Protein AF-A0A7X3MDN6-F1 (afdb_monomer)

Nearest PDB structures (foldseek):
  3cnx-assembly1_B  TM=2.029E-01  e=2.657E+00  Streptomyces avermitilis
  3cnx-assembly2_C-2  TM=2.064E-01  e=2.115E+00  Streptomyces avermitilis
  3dzl-assembly1_B  TM=2.149E-01  e=2.813E+00  Burkholderia lata
  8abv-assembly1_A  TM=2.575E-01  e=7.853E+00  Sphingomonas paucimobilis

Sequence (231 aa):
MKKIKNENGAIMVEASIYMPLVLCTVMALLYLALFNMQEYLLMYEAQRAAAVVSREEAYLGYEKFGMGSDNEIDFSWGEDNIPSSDTVNSYYEAYHSNLRSLYRGIGRLFSDGPRLDYESRFSDGVRESTLIVLGNISNPQIQVDRGFLGTDVEVTITHSLPVPGVLKYLGYHQGMTLRVAAYNYSVNPSEFVRSVDLAADFVSYIMKKFGLADNYDKFWEKTNKVLDLIL

Mean predicted aligned error: 14.08 Å

Secondary structure (DSSP, 8-state):
-------HHHHHHHHHHHHHHHHHHHHHHHHHHHHHHHHHHHHHHHHHHHHHHHHHHHSTTTTTTTTTSSS-SS---TTT-PPPHHHHHHHHHHHSS-HHHHSHHHHHHT-------HHHHHHHHHHHT-S--SSEEPPPEEEEEE-SS-EEEEEEEEEEEPPPHHHHHTT--SPEEEEEEEEEEE--HHHHHHHHHHHHHHHHHHHHHTT-HHHHHHHHHHHHHHHHHH-

Foldseek 3Di:
DDPDPPCVVVVVVVCVVVVVVVVLVVVVVVVVVLVVQLLVLLQVLQQQLQLVVLVPQADPCCVVLVAPLDSDSDGDCDPPNDDDPVSVVVSCVVQVPDPCSVQVLVVLVPDPPDPDPSQVSSQVSNCVSGPPNAWDKDGWDWDWARHSQWIKIKTKIKTWHQDDPSVVVVVDHDTDIRIHMDIDIHHDPVSNVVSVVVVLVVVCVVCVVVVNNVVSVVVVVVVVVVVVVVD

Organism: NCBI:txid2681861

Radius of gyration: 29.93 Å; Cα contacts (8 Å, |Δi|>4): 235; chains: 1; bounding box: 97×39×83 Å

Structure (mmCIF, N/CA/C/O backbone):
data_AF-A0A7X3MDN6-F1
#
_entry.id   AF-A0A7X3MDN6-F1
#
loop_
_atom_site.group_PDB
_atom_site.id
_atom_site.type_symbol
_atom_site.label_atom_id
_atom_site.label_alt_id
_atom_site.label_comp_id
_atom_site.label_asym_id
_atom_site.label_entity_id
_atom_site.label_seq_id
_atom_site.pdbx_PDB_ins_code
_atom_site.Cartn_x
_atom_site.Cartn_y
_atom_site.Cartn_z
_atom_site.occupancy
_atom_site.B_iso_or_equiv
_atom_site.auth_seq_id
_atom_site.auth_comp_id
_atom_site.auth_asym_id
_atom_site.auth_atom_id
_atom_site.pdbx_PDB_model_num
ATOM 1 N N . MET A 1 1 ? -67.942 5.543 39.618 1.00 42.41 1 MET A N 1
ATOM 2 C CA . MET A 1 1 ? -66.541 5.911 39.303 1.00 42.41 1 MET A CA 1
ATOM 3 C C . MET A 1 1 ? -65.793 4.648 38.894 1.00 42.41 1 MET A C 1
ATOM 5 O O . MET A 1 1 ? -65.704 3.732 39.704 1.00 42.41 1 MET A O 1
ATOM 9 N N . LYS A 1 2 ? -65.344 4.536 37.634 1.00 45.91 2 LYS A N 1
ATOM 10 C CA . LYS A 1 2 ? -64.529 3.396 37.174 1.00 45.91 2 LYS A CA 1
ATOM 11 C C . LYS A 1 2 ? -63.185 3.439 37.909 1.00 45.91 2 LYS A C 1
ATOM 13 O O . LYS A 1 2 ? -62.498 4.453 37.836 1.00 45.91 2 LYS A O 1
ATOM 18 N N . LYS A 1 3 ? -62.828 2.368 38.626 1.00 54.56 3 LYS A N 1
ATOM 19 C CA . LYS A 1 3 ? -61.493 2.210 39.220 1.00 54.56 3 LYS A CA 1
ATOM 20 C C . LYS A 1 3 ? -60.472 2.175 38.079 1.00 54.56 3 LYS A C 1
ATOM 22 O O . LYS A 1 3 ? -60.477 1.231 37.293 1.00 54.56 3 LYS A O 1
ATOM 27 N N . ILE A 1 4 ? -59.651 3.216 37.973 1.00 61.56 4 ILE A N 1
ATOM 28 C CA . ILE A 1 4 ? -58.489 3.248 37.081 1.00 61.56 4 ILE A CA 1
ATOM 29 C C . ILE A 1 4 ? -57.550 2.148 37.584 1.00 61.56 4 ILE A C 1
ATOM 31 O O . ILE A 1 4 ? -57.152 2.163 38.751 1.00 61.56 4 ILE A O 1
ATOM 35 N N . LYS A 1 5 ? -57.297 1.129 36.756 1.00 61.75 5 LYS A N 1
ATOM 36 C CA . LYS A 1 5 ? -56.359 0.055 37.099 1.00 61.75 5 LYS A CA 1
ATOM 37 C C . LYS A 1 5 ? -54.981 0.683 37.306 1.00 61.75 5 LYS A C 1
ATOM 39 O O . LYS A 1 5 ? -54.538 1.488 36.496 1.00 61.75 5 LYS A O 1
ATOM 44 N N . ASN A 1 6 ? -54.348 0.357 38.426 1.00 59.28 6 ASN A N 1
ATOM 45 C CA . ASN A 1 6 ? -53.053 0.906 38.798 1.00 59.28 6 ASN A CA 1
ATOM 46 C C . ASN A 1 6 ? -51.959 0.114 38.061 1.00 59.28 6 ASN A C 1
ATOM 48 O O . ASN A 1 6 ? -51.537 -0.938 38.533 1.00 59.28 6 ASN A O 1
ATOM 52 N N . GLU A 1 7 ? -51.567 0.576 36.871 1.00 63.00 7 GLU A N 1
ATOM 53 C CA . GLU A 1 7 ? -50.613 -0.111 35.978 1.00 63.00 7 GLU A CA 1
ATOM 54 C C . GLU A 1 7 ? -49.149 0.310 36.199 1.00 63.00 7 GLU A C 1
ATOM 56 O O . GLU A 1 7 ? -48.257 -0.123 35.475 1.00 63.00 7 GLU A O 1
ATOM 61 N N . ASN A 1 8 ? -48.867 1.089 37.250 1.00 60.97 8 ASN A N 1
ATOM 62 C CA . ASN A 1 8 ? -47.522 1.589 37.567 1.00 60.97 8 ASN A CA 1
ATOM 63 C C . ASN A 1 8 ? -46.455 0.477 37.665 1.00 60.97 8 ASN A C 1
ATOM 65 O O . ASN A 1 8 ? -45.296 0.707 37.332 1.00 60.97 8 ASN A O 1
ATOM 69 N N . GLY A 1 9 ? -46.837 -0.734 38.090 1.00 62.62 9 GLY A N 1
ATOM 70 C CA . GLY A 1 9 ? -45.937 -1.893 38.122 1.00 62.62 9 GLY A CA 1
ATOM 71 C C . GLY A 1 9 ? -45.624 -2.473 36.738 1.00 62.62 9 GLY A C 1
ATOM 72 O O . GLY A 1 9 ? -44.490 -2.870 36.497 1.00 62.62 9 GLY A O 1
ATOM 73 N N . ALA A 1 10 ? -46.593 -2.475 35.817 1.00 69.69 10 ALA A N 1
ATOM 74 C CA . ALA A 1 10 ? -46.396 -2.944 34.444 1.00 69.69 10 ALA A CA 1
ATOM 75 C C . ALA A 1 10 ? -45.500 -1.978 33.656 1.00 69.69 10 ALA A C 1
ATOM 77 O O . ALA A 1 10 ? -44.564 -2.413 32.996 1.00 69.69 10 ALA A O 1
ATOM 78 N N . ILE A 1 11 ? -45.702 -0.670 33.838 1.00 73.25 11 ILE A N 1
ATOM 79 C CA . ILE A 1 11 ? -44.878 0.383 33.224 1.00 73.25 11 ILE A CA 1
ATOM 80 C C . ILE A 1 11 ? -43.411 0.274 33.675 1.00 73.25 11 ILE A C 1
ATOM 82 O O . ILE A 1 11 ? -42.495 0.448 32.876 1.00 73.25 11 ILE A O 1
ATOM 86 N N . MET A 1 12 ? -43.163 -0.056 34.945 1.00 75.69 12 MET A N 1
ATOM 87 C CA . MET A 1 12 ? -41.806 -0.239 35.476 1.00 75.69 12 MET A CA 1
ATOM 88 C C . MET A 1 12 ? -41.125 -1.513 34.938 1.00 75.69 12 MET A C 1
ATOM 90 O O . MET A 1 12 ? -39.920 -1.508 34.679 1.00 75.69 12 MET A O 1
ATOM 94 N N . VAL A 1 13 ? -41.883 -2.596 34.731 1.00 76.00 13 VAL A N 1
ATOM 95 C CA . VAL A 1 13 ? -41.380 -3.840 34.115 1.00 76.00 13 VAL A CA 1
ATOM 96 C C . VAL A 1 13 ? -41.089 -3.635 32.625 1.00 76.00 13 VAL A C 1
ATOM 98 O O . VAL A 1 13 ? -40.045 -4.047 32.134 1.00 76.00 13 VAL A O 1
ATOM 101 N N . GLU A 1 14 ? -41.954 -2.926 31.908 1.00 75.69 14 GLU A N 1
ATOM 102 C CA . GLU A 1 14 ? -41.715 -2.572 30.509 1.00 75.69 14 GLU A CA 1
ATOM 103 C C . GLU A 1 14 ? -40.501 -1.648 30.353 1.00 75.69 14 GLU A C 1
ATOM 105 O O . GLU A 1 14 ? -39.622 -1.913 29.534 1.00 75.69 14 GLU A O 1
ATOM 110 N N . ALA A 1 15 ? -40.377 -0.611 31.186 1.00 79.44 15 ALA A N 1
ATOM 111 C CA . ALA A 1 15 ? -39.233 0.301 31.154 1.00 79.44 15 ALA A CA 1
ATOM 112 C C . ALA A 1 15 ? -37.901 -0.402 31.470 1.00 79.44 15 ALA A C 1
ATOM 114 O O . ALA A 1 15 ? -36.874 -0.069 30.875 1.00 79.44 15 ALA A O 1
ATOM 115 N N . SER A 1 16 ? -37.909 -1.398 32.362 1.00 81.44 16 SER A N 1
ATOM 116 C CA . SER A 1 16 ? -36.716 -2.193 32.687 1.00 81.44 16 SER A CA 1
ATOM 117 C C . SER A 1 16 ? -36.307 -3.172 31.582 1.00 81.44 16 SER A C 1
ATOM 119 O O . SER A 1 16 ? -35.160 -3.607 31.576 1.00 81.44 16 SER A O 1
ATOM 121 N N . ILE A 1 17 ? -37.182 -3.452 30.610 1.00 82.38 17 ILE A N 1
ATOM 122 C CA . ILE A 1 17 ? -36.857 -4.223 29.399 1.00 82.38 17 ILE A CA 1
ATOM 123 C C . ILE A 1 17 ? -36.469 -3.290 28.243 1.00 82.38 17 ILE A C 1
ATOM 125 O O . ILE A 1 17 ? -35.475 -3.537 27.556 1.00 82.38 17 ILE A O 1
ATOM 129 N N . TYR A 1 18 ? -37.207 -2.195 28.038 1.00 85.50 18 TYR A N 1
ATOM 130 C CA . TYR A 1 18 ? -36.951 -1.258 26.943 1.00 85.50 18 TYR A CA 1
ATOM 131 C C . TYR A 1 18 ? -35.634 -0.494 27.112 1.00 85.50 18 TYR A C 1
ATOM 133 O O . TYR A 1 18 ? -34.902 -0.347 26.137 1.00 85.50 18 TYR A O 1
ATOM 141 N N . MET A 1 19 ? -35.285 -0.045 28.324 1.00 83.75 19 MET A N 1
ATOM 142 C CA . MET A 1 19 ? -34.059 0.737 28.545 1.00 83.75 19 MET A CA 1
ATOM 143 C C . MET A 1 19 ? -32.771 -0.036 28.199 1.00 83.75 19 MET A C 1
ATOM 145 O O . MET A 1 19 ? -31.963 0.499 27.437 1.00 83.75 19 MET A O 1
ATOM 149 N N . PRO A 1 20 ? -32.557 -1.285 28.667 1.00 83.88 20 PRO A N 1
ATOM 150 C CA . PRO A 1 20 ? -31.401 -2.080 28.255 1.00 83.88 20 PRO A CA 1
ATOM 151 C C . PRO A 1 20 ? -31.388 -2.368 26.756 1.00 83.88 20 PRO A C 1
ATOM 153 O O . PRO A 1 20 ? -30.330 -2.304 26.140 1.00 83.88 20 PRO A O 1
ATOM 156 N N . LEU A 1 21 ? -32.552 -2.643 26.158 1.00 83.88 21 LEU A N 1
ATOM 157 C CA . LEU A 1 21 ? -32.653 -2.930 24.729 1.00 83.88 21 LEU A CA 1
ATOM 158 C C . LEU A 1 21 ? -32.236 -1.715 23.895 1.00 83.88 21 LEU A C 1
ATOM 160 O O . LEU A 1 21 ? -31.383 -1.840 23.019 1.00 83.88 21 LEU A O 1
ATOM 164 N N . VAL A 1 22 ? -32.760 -0.528 24.211 1.00 86.38 22 VAL A N 1
ATOM 165 C CA . VAL A 1 22 ? -32.370 0.723 23.547 1.00 86.38 22 VAL A CA 1
ATOM 166 C C . VAL A 1 22 ? -30.875 0.985 23.737 1.00 86.38 22 VAL A C 1
ATOM 168 O O . VAL A 1 22 ? -30.176 1.273 22.766 1.00 86.38 22 VAL A O 1
ATOM 171 N N . LEU A 1 23 ? -30.340 0.797 24.945 1.00 84.88 23 LEU A N 1
ATOM 172 C CA . LEU A 1 23 ? -28.911 0.974 25.213 1.00 84.88 23 LEU A CA 1
ATOM 173 C C . LEU A 1 23 ? -28.050 -0.003 24.392 1.00 84.88 23 LEU A C 1
ATOM 175 O O . LEU A 1 23 ? -27.065 0.416 23.784 1.00 84.88 23 LEU A O 1
ATOM 179 N N . CYS A 1 24 ? -28.449 -1.275 24.287 1.00 82.44 24 CYS A N 1
ATOM 180 C CA . CYS A 1 24 ? -27.793 -2.258 23.424 1.00 82.44 24 CYS A CA 1
ATOM 181 C C . CYS A 1 24 ? -27.819 -1.837 21.950 1.00 82.44 24 CYS A C 1
ATOM 183 O O . CYS A 1 24 ? -26.800 -1.964 21.274 1.00 82.44 24 CYS A O 1
ATOM 185 N N . THR A 1 25 ? -28.939 -1.300 21.453 1.00 83.38 25 THR A N 1
ATOM 186 C CA . THR A 1 25 ? -29.025 -0.826 20.061 1.00 83.38 25 THR A CA 1
ATOM 187 C C . THR A 1 25 ? -28.123 0.378 19.798 1.00 83.38 25 THR A C 1
ATOM 189 O O . THR A 1 25 ? -27.414 0.394 18.795 1.00 83.38 25 THR A O 1
ATOM 192 N N . VAL A 1 26 ? -28.061 1.348 20.718 1.00 87.88 26 VAL A N 1
ATOM 193 C CA . VAL A 1 26 ? -27.167 2.511 20.597 1.00 87.88 26 VAL A CA 1
ATOM 194 C C . VAL A 1 26 ? -25.703 2.071 20.632 1.00 87.88 26 VAL A C 1
ATOM 196 O O . VAL A 1 26 ? -24.913 2.503 19.798 1.00 87.88 26 VAL A O 1
ATOM 199 N N . MET A 1 27 ? -25.341 1.163 21.541 1.00 82.50 27 MET A N 1
ATOM 200 C CA . MET A 1 27 ? -23.987 0.605 21.611 1.00 82.50 27 MET A CA 1
ATOM 201 C C . MET A 1 27 ? -23.608 -0.169 20.344 1.00 82.50 27 MET A C 1
ATOM 203 O O . MET A 1 27 ? -22.479 -0.049 19.873 1.00 82.50 27 MET A O 1
ATOM 207 N N . ALA A 1 28 ? -24.541 -0.927 19.762 1.00 81.38 28 ALA A N 1
ATOM 208 C CA . ALA A 1 28 ? -24.313 -1.620 18.498 1.00 81.38 28 ALA A CA 1
ATOM 209 C C . ALA A 1 28 ? -24.069 -0.633 17.342 1.00 81.38 28 ALA A C 1
ATOM 211 O O . ALA A 1 28 ? -23.141 -0.833 16.560 1.00 81.38 28 ALA A O 1
ATOM 212 N N . LEU A 1 29 ? -24.841 0.458 17.270 1.00 84.81 29 LEU A N 1
ATOM 213 C CA . LEU A 1 29 ? -24.649 1.513 16.269 1.00 84.81 29 LEU A CA 1
ATOM 214 C C . LEU A 1 29 ? -23.304 2.232 16.432 1.00 84.81 29 LEU A C 1
ATOM 216 O O . LEU A 1 29 ? -22.615 2.459 15.441 1.00 84.81 29 LEU A O 1
ATOM 220 N N . LEU A 1 30 ? -22.903 2.547 17.667 1.00 85.25 30 LEU A N 1
ATOM 221 C CA . LEU A 1 30 ? -21.594 3.145 17.947 1.00 85.25 30 LEU A CA 1
ATOM 222 C C . LEU A 1 30 ? -20.448 2.219 17.532 1.00 85.25 30 LEU A C 1
ATOM 224 O O . LEU A 1 30 ? -19.479 2.678 16.931 1.00 85.25 30 LEU A O 1
ATOM 228 N N . TYR A 1 31 ? -20.564 0.918 17.807 1.00 80.50 31 TYR A N 1
ATOM 229 C CA . TYR A 1 31 ? -19.546 -0.052 17.408 1.00 80.50 31 TYR A CA 1
ATOM 230 C C . TYR A 1 31 ? -19.440 -0.182 15.884 1.00 80.50 31 TYR A C 1
ATOM 232 O O . TYR A 1 31 ? -18.337 -0.236 15.347 1.00 80.50 31 TYR A O 1
ATOM 240 N N . LEU A 1 32 ? -20.573 -0.167 15.178 1.00 80.62 32 LEU A N 1
ATOM 241 C CA . LEU A 1 32 ? -20.599 -0.189 13.715 1.00 80.62 32 LEU A CA 1
ATOM 242 C C . LEU A 1 32 ? -19.982 1.086 13.118 1.00 80.62 32 LEU A C 1
ATOM 244 O O . LEU A 1 32 ? -19.209 1.010 12.167 1.00 80.62 32 LEU A O 1
ATOM 248 N N . ALA A 1 33 ? -20.258 2.253 13.707 1.00 84.56 33 ALA A N 1
ATOM 249 C CA . ALA A 1 33 ? -19.643 3.511 13.289 1.00 84.56 33 ALA A CA 1
ATOM 250 C C . ALA A 1 33 ? -18.117 3.511 13.499 1.00 84.56 33 ALA A C 1
ATOM 252 O O . ALA A 1 33 ? -17.374 3.916 12.606 1.00 84.56 33 ALA A O 1
ATOM 253 N N . LEU A 1 34 ? -17.644 3.012 14.647 1.00 83.12 34 LEU A N 1
ATOM 254 C CA . LEU A 1 34 ? -16.214 2.849 14.932 1.00 83.12 34 LEU A CA 1
ATOM 255 C C . LEU A 1 34 ? -15.542 1.876 13.961 1.00 83.12 34 LEU A C 1
ATOM 257 O O . LEU A 1 34 ? -14.430 2.141 13.515 1.00 83.12 34 LEU A O 1
ATOM 261 N N . PHE A 1 35 ? -16.221 0.784 13.605 1.00 81.38 35 PHE A N 1
ATOM 262 C CA . PHE A 1 35 ? -15.721 -0.175 12.624 1.00 81.38 35 PHE A CA 1
ATOM 263 C C . PHE A 1 35 ? -15.520 0.473 11.247 1.00 81.38 35 PHE A C 1
ATOM 265 O O . PHE A 1 35 ? -14.438 0.359 10.677 1.00 81.38 35 PHE A O 1
ATOM 272 N N . ASN A 1 36 ? -16.507 1.233 10.760 1.00 82.81 36 ASN A N 1
ATOM 273 C CA . ASN A 1 36 ? -16.384 1.965 9.494 1.00 82.81 36 ASN A CA 1
ATOM 274 C C . ASN A 1 36 ? -15.250 3.002 9.531 1.00 82.81 36 ASN A C 1
ATOM 276 O O . ASN A 1 36 ? -14.515 3.167 8.560 1.00 82.81 36 ASN A O 1
ATOM 280 N N . MET A 1 37 ? -15.092 3.710 10.653 1.00 84.88 37 MET A N 1
ATOM 281 C CA . MET A 1 37 ? -14.015 4.688 10.809 1.00 84.88 37 MET A CA 1
ATOM 282 C C . MET A 1 37 ? -12.639 4.013 10.802 1.00 84.88 37 MET A C 1
ATOM 284 O O . MET A 1 37 ? -11.699 4.519 10.194 1.00 84.88 37 MET A O 1
ATOM 288 N N . GLN A 1 38 ? -12.532 2.847 11.436 1.00 83.38 38 GLN A N 1
ATOM 289 C CA . GLN A 1 38 ? -11.315 2.051 11.436 1.00 83.38 38 GLN A CA 1
ATOM 290 C C . GLN A 1 38 ? -10.966 1.500 10.047 1.00 83.38 38 GLN A C 1
ATOM 292 O O . GLN A 1 38 ? -9.797 1.514 9.674 1.00 83.38 38 GLN A O 1
ATOM 297 N N . GLU A 1 39 ? -11.953 1.050 9.273 1.00 82.31 39 GLU A N 1
ATOM 298 C CA . GLU A 1 39 ? -11.759 0.648 7.875 1.00 82.31 39 GLU A CA 1
ATOM 299 C C . GLU A 1 39 ? -11.168 1.776 7.033 1.00 82.31 39 GLU A C 1
ATOM 301 O O . GLU A 1 39 ? -10.170 1.566 6.343 1.00 82.31 39 GLU A O 1
ATOM 306 N N . TYR A 1 40 ? -11.709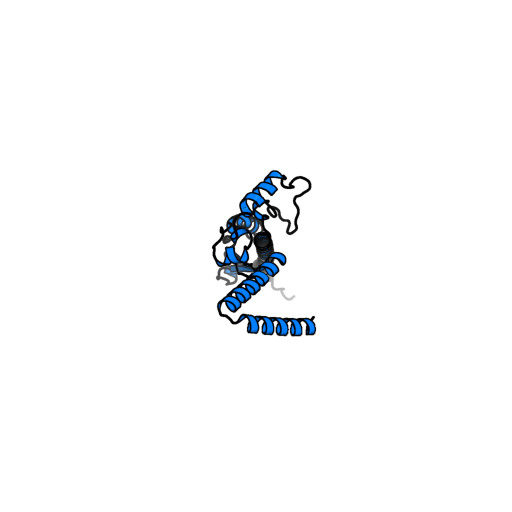 2.988 7.161 1.00 83.62 40 TYR A N 1
ATOM 307 C CA . TYR A 1 40 ? -11.197 4.146 6.437 1.00 83.62 40 TYR A CA 1
ATOM 308 C C . TYR A 1 40 ? -9.750 4.496 6.819 1.00 83.62 40 TYR A C 1
ATOM 310 O O . TYR A 1 40 ? -8.927 4.762 5.945 1.00 83.62 40 TYR A O 1
ATOM 318 N N . LEU A 1 41 ? -9.413 4.463 8.112 1.00 83.75 41 LEU A N 1
ATOM 319 C CA . LEU A 1 41 ? -8.056 4.765 8.586 1.00 83.75 41 LEU A CA 1
ATOM 320 C C . LEU A 1 41 ? -7.031 3.718 8.136 1.00 83.75 41 LEU A C 1
ATOM 322 O O . LEU A 1 41 ? -5.952 4.077 7.670 1.00 83.75 41 LEU A O 1
ATOM 326 N N . LEU A 1 42 ? -7.379 2.430 8.203 1.00 83.44 42 LEU A N 1
ATOM 327 C CA . LEU A 1 42 ? -6.505 1.363 7.711 1.00 83.44 42 LEU A CA 1
ATOM 328 C C . LEU A 1 42 ? -6.333 1.428 6.188 1.00 83.44 42 LEU A C 1
ATOM 330 O O . LEU A 1 42 ? -5.245 1.158 5.684 1.00 83.44 42 LEU A O 1
ATOM 334 N N . MET A 1 43 ? -7.374 1.825 5.450 1.00 83.81 43 MET A N 1
ATOM 335 C CA . MET A 1 43 ? -7.283 2.066 4.008 1.00 83.81 43 MET A CA 1
ATOM 336 C C . MET A 1 43 ? -6.369 3.237 3.672 1.00 83.81 43 MET A C 1
ATOM 338 O O . MET A 1 43 ? -5.565 3.124 2.748 1.00 83.81 43 MET A O 1
ATOM 342 N N . TYR A 1 44 ? -6.446 4.324 4.437 1.00 83.62 44 TYR A N 1
ATOM 343 C CA . TYR A 1 44 ? -5.548 5.460 4.282 1.00 83.62 44 TYR A CA 1
ATOM 344 C C . TYR A 1 44 ? -4.081 5.056 4.487 1.00 83.62 44 TYR A C 1
ATOM 346 O O . TYR A 1 44 ? -3.249 5.343 3.627 1.00 83.62 44 TYR A O 1
ATOM 354 N N . GLU A 1 45 ? -3.761 4.322 5.559 1.00 81.25 45 GLU A N 1
ATOM 355 C CA . GLU A 1 45 ? -2.389 3.847 5.786 1.00 81.25 45 GLU A CA 1
ATOM 356 C C . GLU A 1 45 ? -1.932 2.843 4.720 1.00 81.25 45 GLU A C 1
ATOM 358 O O . GLU A 1 45 ? -0.798 2.928 4.252 1.00 81.25 45 GLU A O 1
ATOM 363 N N . ALA A 1 46 ? -2.805 1.933 4.268 1.00 82.00 46 ALA A N 1
ATOM 364 C CA . ALA A 1 46 ? -2.476 1.009 3.181 1.00 82.00 46 ALA A CA 1
ATOM 365 C C . ALA A 1 46 ? -2.129 1.762 1.886 1.00 82.00 46 ALA A C 1
ATOM 367 O O . ALA A 1 46 ? -1.131 1.455 1.234 1.00 82.00 46 ALA A O 1
ATOM 368 N N . GLN A 1 47 ? -2.925 2.773 1.524 1.00 82.69 47 GLN A N 1
ATOM 369 C CA . GLN A 1 47 ? -2.685 3.607 0.345 1.00 82.69 47 GLN A CA 1
ATOM 370 C C . GLN A 1 47 ? -1.414 4.445 0.483 1.00 82.69 47 GLN A C 1
ATOM 372 O O . GLN A 1 47 ? -0.633 4.532 -0.465 1.00 82.69 47 GLN A O 1
ATOM 377 N N . ARG A 1 48 ? -1.179 5.027 1.663 1.00 81.38 48 ARG A N 1
ATOM 378 C CA . ARG A 1 48 ? 0.032 5.792 1.963 1.00 81.38 48 ARG A CA 1
ATOM 379 C C . ARG A 1 48 ? 1.276 4.916 1.846 1.00 81.38 48 ARG A C 1
ATOM 381 O O . ARG A 1 48 ? 2.203 5.283 1.125 1.00 81.38 48 ARG A O 1
ATOM 388 N N . ALA A 1 49 ? 1.283 3.752 2.492 1.00 79.25 49 ALA A N 1
ATOM 389 C CA . ALA A 1 49 ? 2.381 2.796 2.403 1.00 79.25 49 ALA A CA 1
ATOM 390 C C . ALA A 1 49 ? 2.618 2.365 0.948 1.00 79.25 49 ALA A C 1
ATOM 392 O O . ALA A 1 49 ? 3.747 2.435 0.466 1.00 79.25 49 ALA A O 1
ATOM 393 N N . ALA A 1 50 ? 1.557 2.021 0.209 1.00 79.94 50 ALA A N 1
ATOM 394 C CA . ALA A 1 50 ? 1.666 1.646 -1.200 1.00 79.94 50 ALA A CA 1
ATOM 395 C C . ALA A 1 50 ? 2.262 2.774 -2.059 1.00 79.94 50 ALA A C 1
ATOM 397 O O . ALA A 1 50 ? 3.096 2.507 -2.922 1.00 79.94 50 ALA A O 1
ATOM 398 N N . ALA A 1 51 ? 1.880 4.033 -1.822 1.00 79.38 51 ALA A N 1
ATOM 399 C CA . ALA A 1 51 ? 2.412 5.191 -2.539 1.00 79.38 51 ALA A CA 1
ATOM 400 C C . ALA A 1 51 ? 3.896 5.452 -2.233 1.00 79.38 51 ALA A C 1
ATOM 402 O O . ALA A 1 51 ? 4.682 5.657 -3.160 1.00 79.38 51 ALA A O 1
ATOM 403 N N . VAL A 1 52 ?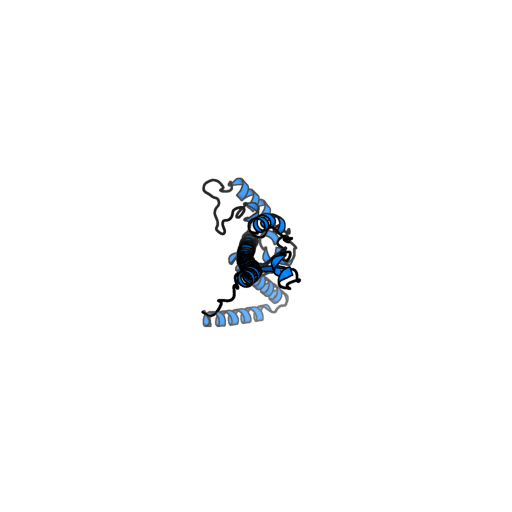 4.298 5.400 -0.960 1.00 76.50 52 VAL A N 1
ATOM 404 C CA . VAL A 1 52 ? 5.696 5.616 -0.553 1.00 76.50 52 VAL A CA 1
ATOM 405 C C . VAL A 1 52 ? 6.596 4.502 -1.086 1.00 76.50 52 VAL A C 1
ATOM 407 O O . VAL A 1 52 ? 7.611 4.798 -1.716 1.00 76.50 52 VAL A O 1
ATOM 410 N N . VAL A 1 53 ? 6.193 3.236 -0.921 1.00 77.00 53 VAL A N 1
ATOM 411 C CA . VAL A 1 53 ? 6.932 2.076 -1.447 1.00 77.00 53 VAL A CA 1
ATOM 412 C C . VAL A 1 53 ? 7.039 2.157 -2.966 1.00 77.00 53 VAL A C 1
ATOM 414 O O . VAL A 1 53 ? 8.129 2.015 -3.510 1.00 77.00 53 VAL A O 1
ATOM 417 N N . SER A 1 54 ? 5.942 2.474 -3.661 1.00 76.56 54 SER A N 1
ATOM 418 C CA . SER A 1 54 ? 5.957 2.667 -5.116 1.00 76.56 54 SER A CA 1
ATOM 419 C C . SER A 1 54 ? 6.964 3.733 -5.529 1.00 76.56 54 SER A C 1
ATOM 421 O O . SER A 1 54 ? 7.735 3.517 -6.461 1.00 76.56 54 SER A O 1
ATOM 423 N N . ARG A 1 55 ? 7.014 4.869 -4.832 1.00 74.50 55 ARG A N 1
ATOM 424 C CA . ARG A 1 55 ? 7.941 5.961 -5.144 1.00 74.50 55 ARG A CA 1
ATOM 425 C C . ARG A 1 55 ? 9.400 5.574 -4.905 1.00 74.50 55 ARG A C 1
ATOM 427 O O . ARG A 1 55 ? 10.224 5.819 -5.784 1.00 74.50 55 ARG A O 1
ATOM 434 N N . GLU A 1 56 ? 9.717 4.968 -3.761 1.00 73.19 56 GLU A N 1
ATOM 435 C CA . GLU A 1 56 ? 11.070 4.468 -3.467 1.00 73.19 56 GLU A CA 1
ATOM 436 C C . GLU A 1 56 ? 11.503 3.402 -4.486 1.00 73.19 56 GLU A C 1
ATOM 438 O O . GLU A 1 56 ? 12.647 3.377 -4.944 1.00 73.19 56 GLU A O 1
ATOM 443 N N . GLU A 1 57 ? 10.563 2.565 -4.925 1.00 72.75 57 GLU A N 1
ATOM 444 C CA . GLU A 1 57 ? 10.802 1.596 -5.983 1.00 72.75 57 GLU A CA 1
ATOM 445 C C . GLU A 1 57 ? 10.928 2.259 -7.369 1.00 72.75 57 GLU A C 1
ATOM 447 O O . GLU A 1 57 ? 11.691 1.756 -8.189 1.00 72.75 57 GLU A O 1
ATOM 452 N N . ALA A 1 58 ? 10.298 3.406 -7.653 1.00 70.19 58 ALA A N 1
ATOM 453 C CA . ALA A 1 58 ? 10.446 4.139 -8.923 1.00 70.19 58 ALA A CA 1
ATOM 454 C C . ALA A 1 58 ? 11.742 4.959 -9.017 1.00 70.19 58 ALA A C 1
ATOM 456 O O . ALA A 1 58 ? 12.377 4.957 -10.075 1.00 70.19 58 ALA A O 1
ATOM 457 N N . TYR A 1 59 ? 12.146 5.647 -7.948 1.00 68.38 59 TYR A N 1
ATOM 458 C CA . TYR A 1 59 ? 13.234 6.626 -7.981 1.00 68.38 59 TYR A CA 1
ATOM 459 C C . TYR A 1 59 ? 14.452 6.175 -7.168 1.00 68.38 59 TYR A C 1
ATOM 461 O O . TYR A 1 59 ? 14.391 5.949 -5.963 1.00 68.38 59 TYR A O 1
ATOM 469 N N . LEU A 1 60 ? 15.594 6.080 -7.853 1.00 62.22 60 LEU A N 1
ATOM 470 C CA . LEU A 1 60 ? 16.883 5.717 -7.267 1.00 62.22 60 LEU A CA 1
ATOM 471 C C . LEU A 1 60 ? 17.299 6.707 -6.170 1.00 62.22 60 LEU A C 1
ATOM 473 O O . LEU A 1 60 ? 17.172 7.920 -6.321 1.00 62.22 60 LEU A O 1
ATOM 477 N N . GLY A 1 61 ? 17.819 6.167 -5.071 1.00 58.62 61 GLY A N 1
ATOM 478 C CA . GLY A 1 61 ? 18.412 6.941 -3.985 1.00 58.62 61 GLY A CA 1
ATOM 479 C C . GLY A 1 61 ? 17.424 7.392 -2.916 1.00 58.62 61 GLY A C 1
ATOM 480 O O . GLY A 1 61 ? 17.877 7.644 -1.810 1.00 58.62 61 GLY A O 1
ATOM 481 N N . TYR A 1 62 ? 16.112 7.416 -3.176 1.00 61.34 62 TYR A N 1
ATOM 482 C CA . TYR A 1 62 ? 15.109 7.900 -2.211 1.00 61.34 62 TYR A CA 1
ATOM 483 C C . TYR A 1 62 ? 15.197 7.198 -0.845 1.00 61.34 62 TYR A C 1
ATOM 485 O O . TYR A 1 62 ? 15.176 7.864 0.185 1.00 61.34 62 TYR A O 1
ATOM 493 N N . GLU A 1 63 ? 15.415 5.880 -0.836 1.00 59.72 63 GLU A N 1
ATOM 494 C CA . GLU A 1 63 ? 15.664 5.094 0.383 1.00 59.72 63 GLU A CA 1
ATOM 495 C C . GLU A 1 63 ? 16.948 5.538 1.117 1.00 59.72 63 GLU A C 1
ATOM 497 O O . GLU A 1 63 ? 16.940 5.779 2.322 1.00 59.72 63 GLU A O 1
ATOM 502 N N . LYS A 1 64 ? 18.066 5.686 0.390 1.00 63.41 64 LYS A N 1
ATOM 503 C CA . LYS A 1 64 ? 19.379 6.064 0.955 1.00 63.41 64 LYS A CA 1
ATOM 504 C C . LYS A 1 64 ? 19.434 7.497 1.454 1.00 63.41 64 LYS A C 1
ATOM 506 O O . LYS A 1 64 ? 20.234 7.824 2.323 1.00 63.41 64 LYS A O 1
ATOM 511 N N . PHE A 1 65 ? 18.585 8.322 0.880 1.00 65.94 65 PHE A N 1
ATOM 512 C CA . PHE A 1 65 ? 18.438 9.721 1.180 1.00 65.94 65 PHE A CA 1
ATOM 513 C C . PHE A 1 65 ? 17.373 9.972 2.258 1.00 65.94 65 PHE A C 1
ATOM 515 O O . PHE A 1 65 ? 17.125 11.117 2.597 1.00 65.94 65 PHE A O 1
ATOM 522 N N . GLY A 1 66 ? 16.765 8.928 2.836 1.00 57.91 66 GLY A N 1
ATOM 523 C CA . GLY A 1 66 ? 15.778 9.087 3.909 1.00 57.91 66 GLY A CA 1
ATOM 524 C C . GLY A 1 66 ? 14.511 9.825 3.465 1.00 57.91 66 GLY A C 1
ATOM 525 O O . GLY A 1 66 ? 13.803 10.397 4.290 1.00 57.91 66 GLY A O 1
ATOM 526 N N . MET A 1 67 ? 14.215 9.834 2.162 1.00 60.03 67 MET A N 1
ATOM 527 C CA . MET A 1 67 ? 13.113 10.612 1.608 1.00 60.03 67 MET A CA 1
ATOM 528 C C . MET A 1 67 ? 11.775 9.888 1.800 1.00 60.03 67 MET A C 1
ATOM 530 O O . MET A 1 67 ? 11.460 8.934 1.085 1.00 60.03 67 MET A O 1
ATOM 534 N N . GLY A 1 68 ? 10.953 10.382 2.729 1.00 52.09 68 GLY A N 1
ATOM 535 C CA . GLY A 1 68 ? 9.671 9.771 3.106 1.00 52.09 68 GLY A CA 1
ATOM 536 C C . GLY A 1 68 ? 9.694 9.046 4.454 1.00 52.09 68 GLY A C 1
ATOM 537 O O . GLY A 1 68 ? 8.911 8.120 4.659 1.00 52.09 68 GLY A O 1
ATOM 538 N N . SER A 1 69 ? 10.601 9.428 5.363 1.00 53.94 69 SER A N 1
ATOM 539 C CA . SER A 1 69 ? 10.514 9.046 6.780 1.00 53.94 69 SER A CA 1
ATOM 540 C C . SER A 1 69 ? 9.335 9.710 7.498 1.00 53.94 69 SER A C 1
ATOM 542 O O . SER A 1 69 ? 8.805 9.130 8.440 1.00 53.94 69 SER A O 1
ATOM 544 N N . ASP A 1 70 ? 8.912 10.887 7.031 1.00 53.06 70 ASP A N 1
ATOM 545 C CA . ASP A 1 70 ? 7.800 11.650 7.600 1.00 53.06 70 ASP A CA 1
ATOM 546 C C . ASP A 1 70 ? 6.470 11.394 6.866 1.00 53.06 70 ASP A C 1
ATOM 548 O O . ASP A 1 70 ? 6.401 10.719 5.837 1.00 53.06 70 ASP A O 1
ATOM 552 N N . ASN A 1 71 ? 5.369 11.921 7.410 1.00 54.22 71 ASN A N 1
ATOM 553 C CA . ASN A 1 71 ? 4.006 11.744 6.882 1.00 54.22 71 ASN A CA 1
ATOM 554 C C . ASN A 1 71 ? 3.756 12.387 5.503 1.00 54.22 71 ASN A C 1
ATOM 556 O O . ASN A 1 71 ? 2.638 12.313 4.990 1.00 54.22 71 ASN A O 1
ATOM 560 N N . GLU A 1 72 ? 4.765 13.001 4.890 1.00 57.34 72 GLU A N 1
ATOM 561 C CA . GLU A 1 72 ? 4.633 13.709 3.623 1.00 57.34 72 GLU A CA 1
ATOM 562 C C . GLU A 1 72 ? 4.756 12.770 2.415 1.00 57.34 72 GLU A C 1
ATOM 564 O O . GLU A 1 72 ? 5.699 11.990 2.260 1.00 57.34 72 GLU A O 1
ATOM 569 N N . ILE A 1 73 ? 3.765 12.872 1.528 1.00 54.25 73 ILE A N 1
ATOM 570 C CA . ILE A 1 73 ? 3.707 12.146 0.251 1.00 54.25 73 ILE A CA 1
ATOM 571 C C . ILE A 1 73 ? 4.546 12.868 -0.823 1.00 54.25 73 ILE A C 1
ATOM 573 O O . ILE A 1 73 ? 4.924 12.255 -1.822 1.00 54.25 73 ILE A O 1
ATOM 577 N N . ASP A 1 74 ? 4.880 14.146 -0.614 1.00 55.38 74 ASP A N 1
ATOM 578 C CA . ASP A 1 74 ? 5.644 14.976 -1.555 1.00 55.38 74 ASP A CA 1
ATOM 579 C C . ASP A 1 74 ? 7.155 14.995 -1.239 1.00 55.38 74 ASP A C 1
ATOM 581 O O . ASP A 1 74 ? 7.601 14.505 -0.199 1.00 55.38 74 ASP A O 1
ATOM 585 N N . PHE A 1 75 ? 7.961 15.486 -2.179 1.00 59.03 75 PHE A N 1
ATOM 586 C CA . PHE A 1 75 ? 9.404 15.667 -2.036 1.00 59.03 75 PHE A CA 1
ATOM 587 C C . PHE A 1 75 ? 9.690 16.882 -1.148 1.00 59.03 75 PHE A C 1
ATOM 589 O O . PHE A 1 75 ? 9.608 18.025 -1.595 1.00 59.03 75 PHE A O 1
ATOM 596 N N . SER A 1 76 ? 10.065 16.631 0.102 1.00 57.94 76 SER A N 1
ATOM 597 C CA . SER A 1 76 ? 10.535 17.672 1.009 1.00 57.94 76 SER A CA 1
ATOM 598 C C . SER A 1 76 ? 11.726 17.167 1.800 1.00 57.94 76 SER A C 1
ATOM 600 O O . SER A 1 76 ? 11.647 16.197 2.550 1.00 57.94 76 SER A O 1
ATOM 602 N N . TRP A 1 77 ? 12.847 17.849 1.614 1.00 57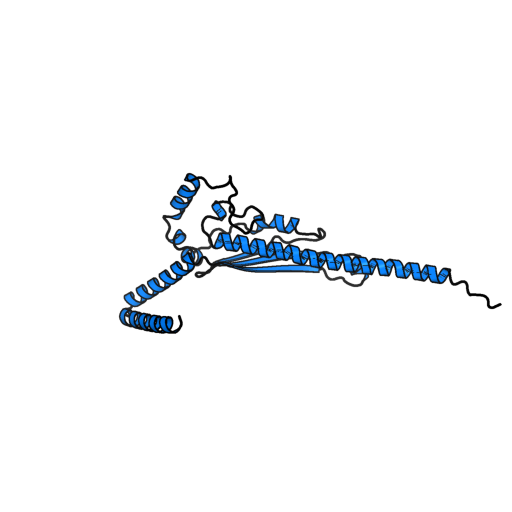.91 77 TRP A N 1
ATOM 603 C CA . TRP A 1 77 ? 14.030 17.703 2.449 1.00 57.91 77 TRP A CA 1
ATOM 604 C C . TRP A 1 77 ? 14.001 18.659 3.639 1.00 57.91 77 TRP A C 1
ATOM 606 O O . TRP A 1 77 ? 15.006 18.779 4.318 1.00 57.91 77 TRP A O 1
ATOM 616 N N . GLY A 1 78 ? 12.911 19.400 3.869 1.00 62.25 78 GLY A N 1
ATOM 617 C CA . GLY A 1 78 ? 12.933 20.560 4.763 1.00 62.25 78 GLY A CA 1
ATOM 618 C C . GLY A 1 78 ? 13.978 21.613 4.354 1.00 62.25 78 GLY A C 1
ATOM 619 O O . GLY A 1 78 ? 14.724 21.448 3.390 1.00 62.25 78 GLY A O 1
ATOM 620 N N . GLU A 1 79 ? 14.040 22.726 5.084 1.00 59.56 79 GLU A N 1
ATOM 621 C CA . GLU A 1 79 ? 15.045 23.772 4.821 1.00 59.56 79 GLU A CA 1
ATOM 622 C C . GLU A 1 79 ? 16.468 23.347 5.250 1.00 59.56 79 GLU A C 1
ATOM 624 O O . GLU A 1 79 ? 17.439 23.837 4.676 1.00 59.56 79 GLU A O 1
ATOM 629 N N . ASP A 1 80 ? 16.598 22.372 6.164 1.00 60.78 80 ASP A N 1
ATOM 630 C CA . ASP A 1 80 ? 17.873 22.003 6.809 1.00 60.78 80 ASP A CA 1
ATOM 631 C C . ASP A 1 80 ? 18.348 20.550 6.576 1.00 60.78 80 ASP A C 1
ATOM 633 O O . ASP A 1 80 ? 19.457 20.200 6.977 1.00 60.78 80 ASP A O 1
ATOM 637 N N . ASN A 1 81 ? 17.556 19.686 5.927 1.00 65.12 81 ASN A N 1
ATOM 638 C CA . ASN A 1 81 ? 17.863 18.251 5.769 1.00 65.12 81 ASN A CA 1
ATOM 639 C C . ASN A 1 81 ? 18.346 17.890 4.345 1.00 65.12 81 ASN A C 1
ATOM 641 O O . ASN A 1 81 ? 18.288 16.734 3.927 1.00 65.12 81 ASN A O 1
ATOM 645 N N . ILE A 1 82 ? 18.866 18.865 3.592 1.00 70.75 82 ILE A N 1
ATOM 646 C CA . ILE A 1 82 ? 19.436 18.648 2.253 1.00 70.75 82 ILE A CA 1
ATOM 647 C C . ILE A 1 82 ? 20.709 17.784 2.370 1.00 70.75 82 ILE A C 1
ATOM 649 O O . ILE A 1 82 ? 21.611 18.121 3.144 1.00 70.75 82 ILE A O 1
ATOM 653 N N . PRO A 1 83 ? 20.844 16.690 1.595 1.00 70.25 83 PRO A N 1
ATOM 654 C CA . PRO A 1 83 ? 22.006 15.815 1.679 1.00 70.25 83 PRO A CA 1
ATOM 655 C C . PRO A 1 83 ? 23.274 16.551 1.234 1.00 70.25 83 PRO A C 1
ATOM 657 O O . PRO A 1 83 ? 23.286 17.270 0.233 1.00 70.25 83 PRO A O 1
ATOM 660 N N . SER A 1 84 ? 24.370 16.343 1.967 1.00 76.56 84 SER A N 1
ATOM 661 C CA . SER A 1 84 ? 25.664 16.944 1.636 1.00 76.56 84 SER A CA 1
ATOM 662 C C . SER A 1 84 ? 26.196 16.436 0.290 1.00 76.56 84 SER A C 1
ATOM 664 O O . SER A 1 84 ? 25.952 15.291 -0.103 1.00 76.56 84 SER A O 1
ATOM 666 N N . SER A 1 85 ? 26.989 17.266 -0.399 1.00 74.88 85 SER A N 1
ATOM 667 C CA . SER A 1 85 ? 27.594 16.906 -1.692 1.00 74.88 85 SER A CA 1
ATOM 668 C C . SER A 1 85 ? 28.400 15.602 -1.631 1.00 74.88 85 SER A C 1
ATOM 670 O O . SER A 1 85 ? 28.403 14.847 -2.599 1.00 74.88 85 SER A O 1
ATOM 672 N N . ASP A 1 86 ? 29.047 15.303 -0.503 1.00 77.69 86 ASP A N 1
ATOM 673 C CA . ASP A 1 86 ? 29.839 14.080 -0.325 1.00 77.69 86 ASP A CA 1
ATOM 674 C C . ASP A 1 86 ? 28.959 12.820 -0.267 1.00 77.69 86 ASP A C 1
ATOM 676 O O . ASP A 1 86 ? 29.306 11.770 -0.814 1.00 77.69 86 ASP A O 1
ATOM 680 N N . THR A 1 87 ? 27.772 12.928 0.337 1.00 74.56 87 THR A N 1
ATOM 681 C CA . THR A 1 87 ? 26.786 11.836 0.394 1.00 74.56 87 THR A CA 1
ATOM 682 C C . THR A 1 87 ? 26.223 11.542 -0.997 1.00 74.56 87 THR A C 1
ATOM 684 O O . THR A 1 87 ? 26.049 10.388 -1.384 1.00 74.56 87 THR A O 1
ATOM 687 N N . VAL A 1 88 ? 25.987 12.591 -1.787 1.00 76.06 88 VAL A N 1
ATOM 688 C CA . VAL A 1 88 ? 25.511 12.461 -3.168 1.00 76.06 88 VAL A CA 1
ATOM 689 C C . VAL A 1 88 ? 26.590 11.845 -4.062 1.00 76.06 88 VAL A C 1
ATOM 691 O O . VAL A 1 88 ? 26.311 10.895 -4.794 1.00 76.06 88 VAL A O 1
ATOM 694 N N . ASN A 1 89 ? 27.829 12.328 -3.969 1.00 77.69 89 ASN A N 1
ATOM 695 C CA . ASN A 1 89 ? 28.941 11.824 -4.776 1.00 77.69 89 ASN A CA 1
ATOM 696 C C . ASN A 1 89 ? 29.256 10.356 -4.466 1.00 77.69 89 ASN A C 1
ATOM 698 O O . ASN A 1 89 ? 29.361 9.551 -5.388 1.00 77.69 89 ASN A O 1
ATOM 702 N N . SER A 1 90 ? 29.307 9.980 -3.185 1.00 77.94 90 SER A N 1
ATOM 703 C CA . SER A 1 90 ? 29.530 8.584 -2.783 1.00 77.94 90 SER A CA 1
ATOM 704 C C . SER A 1 90 ? 28.418 7.639 -3.254 1.00 77.94 90 SER A C 1
ATOM 706 O O . SER A 1 90 ? 28.704 6.508 -3.651 1.00 77.94 90 SER A O 1
ATOM 708 N N . TYR A 1 91 ? 27.158 8.095 -3.281 1.00 73.19 91 TYR A N 1
ATOM 709 C CA . TYR A 1 91 ? 26.065 7.336 -3.889 1.00 73.19 91 TYR A CA 1
ATOM 710 C C . TYR A 1 91 ? 26.316 7.120 -5.387 1.00 73.19 91 TYR A C 1
ATOM 712 O O . TYR A 1 91 ? 26.321 5.982 -5.854 1.00 73.19 91 TYR A O 1
ATOM 720 N N . TYR A 1 92 ? 26.589 8.176 -6.155 1.00 72.88 92 TYR A N 1
ATOM 721 C CA . TYR A 1 92 ? 26.835 8.016 -7.590 1.00 72.88 92 TYR A CA 1
ATOM 722 C C . TYR A 1 92 ? 28.054 7.132 -7.882 1.00 72.88 92 TYR A C 1
ATOM 724 O O . TYR A 1 92 ? 27.954 6.243 -8.723 1.00 72.88 92 TYR A O 1
ATOM 732 N N . GLU A 1 93 ? 29.160 7.283 -7.154 1.00 75.31 93 GLU A N 1
ATOM 733 C CA . GLU A 1 93 ? 30.354 6.440 -7.315 1.00 75.31 93 GLU A CA 1
ATOM 734 C C . GLU A 1 93 ? 30.072 4.953 -7.049 1.00 75.31 93 GLU A C 1
ATOM 736 O O . GLU A 1 93 ? 30.532 4.089 -7.800 1.00 75.31 93 GLU A O 1
ATOM 741 N N . ALA A 1 94 ? 29.264 4.638 -6.032 1.00 71.81 94 ALA A N 1
ATOM 742 C CA . ALA A 1 94 ? 28.908 3.261 -5.693 1.00 71.81 94 ALA A CA 1
ATOM 743 C C . ALA A 1 94 ? 28.001 2.589 -6.743 1.00 71.81 94 ALA A C 1
ATOM 745 O O . ALA A 1 94 ? 28.083 1.375 -6.945 1.00 71.81 94 ALA A O 1
ATOM 746 N N . TYR A 1 95 ? 27.137 3.358 -7.416 1.00 67.12 95 TYR A N 1
ATOM 747 C CA . TYR A 1 95 ? 26.136 2.827 -8.351 1.00 67.12 95 TYR A CA 1
ATOM 748 C C . TYR A 1 95 ? 26.493 3.011 -9.838 1.00 67.12 95 TYR A C 1
ATOM 750 O O . TYR A 1 95 ? 25.818 2.431 -10.689 1.00 67.12 95 TYR A O 1
ATOM 758 N N . HIS A 1 96 ? 27.567 3.735 -10.174 1.00 68.12 96 HIS A N 1
ATOM 759 C CA . HIS A 1 96 ? 27.950 4.028 -11.564 1.00 68.12 96 HIS A CA 1
ATOM 760 C C . HIS A 1 96 ? 28.600 2.852 -12.316 1.00 68.12 96 HIS A C 1
ATOM 762 O O . HIS A 1 96 ? 28.514 2.776 -13.538 1.00 68.12 96 HIS A O 1
ATOM 768 N N . SER A 1 97 ? 29.251 1.918 -11.620 1.00 60.75 97 SER A N 1
ATOM 769 C CA . SER A 1 97 ? 30.105 0.900 -12.258 1.00 60.75 97 SER A CA 1
ATOM 770 C C . SER A 1 97 ? 29.373 -0.363 -12.727 1.00 60.75 97 SER A C 1
ATOM 772 O O . SER A 1 97 ? 29.899 -1.117 -13.546 1.00 60.75 97 SER A O 1
ATOM 774 N N . ASN A 1 98 ? 28.153 -0.609 -12.244 1.00 65.62 98 ASN A N 1
ATOM 775 C CA . ASN A 1 98 ? 27.430 -1.850 -12.507 1.00 65.62 98 ASN A CA 1
ATOM 776 C C . ASN A 1 98 ? 26.319 -1.648 -13.543 1.00 65.62 98 ASN A C 1
ATOM 778 O O . ASN A 1 98 ? 25.364 -0.914 -13.306 1.00 65.62 98 ASN A O 1
ATOM 782 N N . LEU A 1 99 ? 26.363 -2.401 -14.650 1.00 62.41 99 LEU A N 1
ATOM 783 C CA . LEU A 1 99 ? 25.297 -2.419 -15.667 1.00 62.41 99 LEU A CA 1
ATOM 784 C C . LEU A 1 99 ? 23.910 -2.719 -15.077 1.00 62.41 99 LEU A C 1
ATOM 786 O O . LEU A 1 99 ? 22.925 -2.155 -15.531 1.00 62.41 99 LEU A O 1
ATOM 790 N N . ARG A 1 100 ? 23.827 -3.560 -14.037 1.00 62.47 100 ARG A N 1
ATOM 791 C CA . ARG A 1 100 ? 22.569 -3.846 -13.319 1.00 62.47 100 ARG A CA 1
ATOM 792 C C . ARG A 1 100 ? 22.045 -2.653 -12.514 1.00 62.47 100 ARG A C 1
ATOM 794 O O . ARG A 1 100 ? 20.841 -2.553 -12.314 1.00 62.47 100 ARG A O 1
ATOM 801 N N . SER A 1 101 ? 22.938 -1.773 -12.063 1.00 64.06 101 SER A N 1
ATOM 802 C CA . SER A 1 101 ? 22.596 -0.531 -11.365 1.00 64.06 101 SER A CA 1
ATOM 803 C C . SER A 1 101 ? 22.210 0.580 -12.347 1.00 64.06 101 SER A C 1
ATOM 805 O O . SER A 1 101 ? 21.335 1.379 -12.039 1.00 64.06 101 SER A O 1
ATOM 807 N N . LEU A 1 102 ? 22.815 0.591 -13.543 1.00 64.88 102 LEU A N 1
ATOM 808 C CA . LEU A 1 102 ? 22.499 1.527 -14.631 1.00 64.88 102 LEU A CA 1
ATOM 809 C C . LEU A 1 102 ? 21.213 1.154 -15.403 1.00 64.88 102 LEU A C 1
ATOM 811 O O . LEU A 1 102 ? 20.480 2.039 -15.847 1.00 64.88 102 LEU A O 1
ATOM 815 N N . TYR A 1 103 ? 20.941 -0.148 -15.558 1.00 63.00 103 TYR A N 1
ATOM 816 C CA . TYR A 1 103 ? 19.766 -0.720 -16.231 1.00 63.00 103 TYR A CA 1
ATOM 817 C C . TYR A 1 103 ? 18.967 -1.581 -15.254 1.00 63.00 103 TYR A C 1
ATOM 819 O O . TYR A 1 103 ? 19.016 -2.817 -15.260 1.00 63.00 103 TYR A O 1
ATOM 827 N N . ARG A 1 104 ? 18.222 -0.908 -14.379 1.00 63.78 104 ARG A N 1
ATOM 828 C CA . ARG A 1 104 ? 17.579 -1.533 -13.225 1.00 63.78 104 ARG A CA 1
ATOM 829 C C . ARG A 1 104 ? 16.444 -2.481 -13.606 1.00 63.78 104 ARG A C 1
ATOM 831 O O . ARG A 1 104 ? 16.269 -3.476 -12.916 1.00 63.78 104 ARG A O 1
ATOM 838 N N . GLY A 1 105 ? 15.724 -2.243 -14.706 1.00 60.91 105 GLY A N 1
ATOM 839 C CA . GLY A 1 105 ? 14.706 -3.182 -15.208 1.00 60.91 105 GLY A CA 1
ATOM 840 C C . GLY A 1 105 ? 15.282 -4.571 -15.513 1.00 60.91 105 GLY A C 1
ATOM 841 O O . GLY A 1 105 ? 14.675 -5.586 -15.191 1.00 60.91 105 GLY A O 1
ATOM 842 N N . ILE A 1 106 ? 16.517 -4.628 -16.021 1.00 59.28 106 ILE A N 1
ATOM 843 C CA . ILE A 1 106 ? 17.266 -5.877 -16.237 1.00 59.28 106 ILE A CA 1
ATOM 844 C C . ILE A 1 106 ? 17.821 -6.392 -14.914 1.00 59.28 106 ILE A C 1
ATOM 846 O O . ILE A 1 106 ? 17.704 -7.574 -14.605 1.00 59.28 106 ILE A O 1
ATOM 850 N N . GLY A 1 107 ? 18.408 -5.506 -14.105 1.00 61.03 107 GLY A N 1
ATOM 851 C CA . GLY A 1 107 ? 18.901 -5.861 -12.778 1.00 61.03 107 GLY A CA 1
ATOM 852 C C . GLY A 1 107 ? 17.829 -6.519 -11.905 1.00 61.03 107 GLY A C 1
ATOM 853 O O . GLY A 1 107 ? 18.131 -7.498 -11.236 1.00 61.03 107 GLY A O 1
ATOM 854 N N . ARG A 1 108 ? 16.583 -6.040 -11.953 1.00 63.34 108 ARG A N 1
ATOM 855 C CA . ARG A 1 108 ? 15.431 -6.557 -11.200 1.00 63.34 108 ARG A CA 1
ATOM 856 C C . ARG A 1 108 ? 14.820 -7.808 -11.821 1.00 63.34 108 ARG A C 1
ATOM 858 O O . ARG A 1 108 ? 14.492 -8.727 -11.088 1.00 63.34 108 ARG A O 1
ATOM 865 N N . LEU A 1 109 ? 14.763 -7.895 -13.152 1.00 60.66 109 LEU A N 1
ATOM 866 C CA . LEU A 1 109 ? 14.323 -9.112 -13.844 1.00 60.66 109 LEU A CA 1
ATOM 867 C C . LEU A 1 109 ? 15.240 -10.315 -13.551 1.00 60.66 109 LEU A C 1
ATOM 869 O O . LEU A 1 109 ? 14.782 -11.453 -13.516 1.00 60.66 109 LEU A O 1
ATOM 873 N N . PHE A 1 110 ? 16.540 -10.068 -13.344 1.00 56.25 110 PHE A N 1
ATOM 874 C CA . PHE A 1 110 ? 17.550 -11.108 -13.111 1.00 56.25 110 PHE A CA 1
ATOM 875 C C . PHE A 1 110 ? 18.109 -11.142 -11.678 1.00 56.25 110 PHE A C 1
ATOM 877 O O . PHE A 1 110 ? 19.047 -11.900 -11.412 1.00 56.25 110 PHE A O 1
ATOM 884 N N . SER A 1 111 ? 17.591 -10.330 -10.751 1.00 56.28 111 SER A N 1
ATOM 885 C CA . SER A 1 111 ? 17.966 -10.401 -9.336 1.00 56.28 111 SER A CA 1
ATOM 886 C C . SER A 1 111 ? 16.813 -10.017 -8.415 1.00 56.28 111 SER A C 1
ATOM 888 O O . SER A 1 111 ? 16.206 -8.956 -8.562 1.00 56.28 111 SER A O 1
ATOM 890 N N . ASP A 1 112 ? 16.593 -10.856 -7.401 1.00 52.97 112 ASP A N 1
ATOM 891 C CA . ASP A 1 112 ? 15.888 -10.470 -6.183 1.00 52.97 112 ASP A CA 1
ATOM 892 C C . ASP A 1 112 ? 16.768 -9.439 -5.461 1.00 52.97 112 ASP A C 1
ATOM 894 O O . ASP A 1 112 ? 17.648 -9.773 -4.666 1.00 52.97 112 ASP A O 1
ATOM 898 N N . GLY A 1 113 ? 16.608 -8.162 -5.816 1.00 50.56 113 GLY A N 1
ATOM 899 C CA . GLY A 1 113 ? 17.241 -7.064 -5.087 1.00 50.56 113 GLY A CA 1
ATOM 900 C C . GLY A 1 113 ? 16.864 -7.107 -3.598 1.00 50.56 113 GLY A C 1
ATOM 901 O O . GLY A 1 113 ? 15.861 -7.741 -3.253 1.00 50.56 113 GLY A O 1
ATOM 902 N N . PRO A 1 114 ? 17.608 -6.416 -2.712 1.00 48.91 114 PRO A N 1
ATOM 903 C CA . PRO A 1 114 ? 17.334 -6.420 -1.278 1.00 48.91 114 PRO A CA 1
ATOM 904 C C . PRO A 1 114 ? 15.842 -6.189 -1.019 1.00 48.91 114 PRO A C 1
ATOM 906 O O . PRO A 1 114 ? 15.254 -5.222 -1.519 1.00 48.91 114 PRO A O 1
ATOM 909 N N . ARG A 1 115 ? 15.206 -7.118 -0.300 1.00 53.22 115 ARG A N 1
ATOM 910 C CA . ARG A 1 115 ? 13.887 -6.874 0.278 1.00 53.22 115 ARG A CA 1
ATOM 911 C C . ARG A 1 115 ? 14.108 -5.846 1.371 1.00 53.22 115 ARG A C 1
ATOM 913 O O . ARG A 1 115 ? 14.630 -6.174 2.433 1.00 53.22 115 ARG A O 1
ATOM 920 N N . LEU A 1 116 ? 13.812 -4.595 1.053 1.00 59.78 116 LEU A N 1
ATOM 921 C CA . LEU A 1 116 ? 13.724 -3.558 2.060 1.00 59.78 116 LEU A CA 1
ATOM 922 C C . LEU A 1 116 ? 12.612 -3.963 3.021 1.00 59.78 116 LEU A C 1
ATOM 924 O O . LEU A 1 116 ? 11.549 -4.411 2.589 1.00 59.78 116 LEU A O 1
ATOM 928 N N . ASP A 1 117 ? 12.896 -3.878 4.317 1.00 64.81 117 ASP A N 1
ATOM 929 C CA . ASP A 1 117 ? 11.955 -4.250 5.369 1.00 64.81 117 ASP A CA 1
ATOM 930 C C . ASP A 1 117 ? 10.904 -3.143 5.529 1.00 64.81 117 ASP A C 1
ATOM 932 O O . ASP A 1 117 ? 10.907 -2.342 6.463 1.00 64.81 117 ASP A O 1
ATOM 936 N N . TYR A 1 118 ? 10.042 -3.040 4.520 1.00 69.50 118 TYR A N 1
ATOM 937 C CA . TYR A 1 118 ? 8.927 -2.106 4.501 1.00 69.50 118 TYR A CA 1
ATOM 938 C C . TYR A 1 118 ? 7.889 -2.460 5.566 1.00 69.50 118 TYR A C 1
ATOM 940 O O . TYR A 1 118 ? 7.241 -1.571 6.117 1.00 69.50 118 TYR A O 1
ATOM 948 N N . GLU A 1 119 ? 7.751 -3.749 5.885 1.00 69.88 119 GLU A N 1
ATOM 949 C CA . GLU A 1 119 ? 6.760 -4.235 6.841 1.00 69.88 119 GLU A CA 1
ATOM 950 C C . GLU A 1 119 ? 7.012 -3.666 8.240 1.00 69.88 119 GLU A C 1
ATOM 952 O O . GLU A 1 119 ? 6.070 -3.200 8.883 1.00 69.88 119 GLU A O 1
ATOM 957 N N . SER A 1 120 ? 8.271 -3.620 8.697 1.00 69.31 120 SER A N 1
ATOM 958 C CA . SER A 1 120 ? 8.600 -3.020 9.996 1.00 69.31 120 SER A CA 1
ATOM 959 C C . SER A 1 120 ? 8.406 -1.503 10.009 1.00 69.31 120 SER A C 1
ATOM 961 O O . SER A 1 120 ? 7.804 -0.991 10.953 1.00 69.31 120 SER A O 1
ATOM 963 N N . ARG A 1 121 ? 8.805 -0.789 8.944 1.00 71.25 121 ARG A N 1
ATOM 964 C CA . ARG A 1 121 ? 8.660 0.678 8.837 1.00 71.25 121 ARG A CA 1
ATOM 965 C C . ARG A 1 121 ? 7.214 1.159 8.940 1.00 71.25 121 ARG A C 1
ATOM 967 O O . ARG A 1 121 ? 6.958 2.170 9.583 1.00 71.25 121 ARG A O 1
ATOM 974 N N . PHE A 1 122 ? 6.274 0.460 8.305 1.00 74.00 122 PHE A N 1
ATOM 975 C CA . PHE A 1 122 ? 4.861 0.858 8.321 1.00 74.00 122 PHE A CA 1
ATOM 976 C C . PHE A 1 122 ? 4.067 0.220 9.468 1.00 74.00 122 PHE A C 1
ATOM 978 O O . PHE A 1 122 ? 2.926 0.613 9.705 1.00 74.00 122 PHE A O 1
ATOM 985 N N . SER A 1 123 ? 4.649 -0.729 10.213 1.00 71.38 123 SER A N 1
ATOM 986 C CA . SER A 1 123 ? 3.950 -1.412 11.309 1.00 71.38 123 SER A CA 1
ATOM 987 C C . SER A 1 123 ? 3.493 -0.464 12.424 1.00 71.38 123 SER A C 1
ATOM 989 O O . SER A 1 123 ? 2.384 -0.629 12.936 1.00 71.38 123 SER A O 1
ATOM 991 N N . ASP A 1 124 ? 4.287 0.557 12.753 1.00 73.69 124 ASP A N 1
ATOM 992 C CA . ASP A 1 124 ? 3.955 1.516 13.811 1.00 73.69 124 ASP A CA 1
ATOM 993 C C . ASP A 1 124 ? 2.791 2.436 13.403 1.00 73.69 124 ASP A C 1
ATOM 995 O O . ASP A 1 124 ? 1.837 2.587 14.165 1.00 73.69 124 ASP A O 1
ATOM 999 N N . GLY A 1 125 ? 2.768 2.933 12.159 1.00 69.62 125 GLY A N 1
ATOM 1000 C CA . GLY A 1 125 ? 1.658 3.756 11.647 1.00 69.62 125 GLY A CA 1
ATOM 1001 C C . GLY A 1 125 ? 0.319 3.005 11.571 1.00 69.62 125 GLY A C 1
ATOM 1002 O O . GLY A 1 125 ? -0.743 3.550 11.878 1.00 69.62 125 GLY A O 1
ATOM 1003 N N . VAL A 1 126 ? 0.348 1.708 11.250 1.00 72.00 126 VAL A N 1
ATOM 1004 C CA . VAL A 1 126 ? -0.855 0.852 11.269 1.00 72.00 126 VAL A CA 1
ATOM 1005 C C . VAL A 1 126 ? -1.374 0.636 12.699 1.00 72.00 126 VAL A C 1
ATOM 1007 O O . VAL A 1 126 ? -2.585 0.563 12.934 1.00 72.00 126 VAL A O 1
ATOM 1010 N N . ARG A 1 127 ? -0.473 0.559 13.683 1.00 72.56 127 ARG A N 1
ATOM 1011 C CA . ARG A 1 127 ? -0.846 0.438 15.100 1.00 72.56 127 ARG A CA 1
ATOM 1012 C C . ARG A 1 127 ? -1.419 1.739 15.651 1.00 72.56 127 ARG A C 1
ATOM 1014 O O . ARG A 1 127 ? -2.410 1.686 16.373 1.00 72.56 127 ARG A O 1
ATOM 1021 N N . GLU A 1 128 ? -0.848 2.882 15.285 1.00 74.19 128 GLU A N 1
ATOM 1022 C CA . GLU A 1 128 ? -1.320 4.206 15.712 1.00 74.19 128 GLU A CA 1
ATOM 1023 C C . GLU A 1 128 ? -2.671 4.595 15.092 1.00 74.19 128 GLU A C 1
ATOM 1025 O O . GLU A 1 128 ? -3.506 5.205 15.759 1.00 74.19 128 GLU A O 1
ATOM 1030 N N . SER A 1 129 ? -2.935 4.192 13.847 1.00 69.12 129 SER A N 1
ATOM 1031 C CA . SER A 1 129 ? -4.206 4.458 13.148 1.00 69.12 129 SER A CA 1
ATOM 1032 C C . SER A 1 129 ? -5.376 3.573 13.609 1.00 69.12 129 SER A C 1
ATOM 1034 O O . SER A 1 129 ? -6.523 3.769 13.194 1.00 69.12 129 SER A O 1
ATOM 1036 N N . THR A 1 130 ? -5.132 2.605 14.495 1.00 71.31 130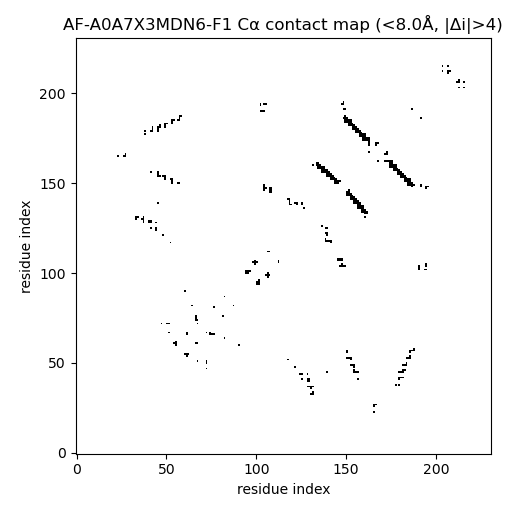 THR A N 1
ATOM 1037 C CA . THR A 1 130 ? -6.162 1.681 14.975 1.00 71.31 130 THR A CA 1
ATOM 1038 C C . THR A 1 130 ? -6.959 2.268 16.141 1.00 71.31 130 THR A C 1
ATOM 1040 O O . THR A 1 130 ? -6.486 2.361 17.270 1.00 71.31 130 THR A O 1
ATOM 1043 N N . LEU A 1 131 ? -8.236 2.572 15.886 1.00 69.38 131 LEU A N 1
ATOM 1044 C CA . LEU A 1 131 ? -9.166 3.086 16.902 1.00 69.38 131 LEU A CA 1
ATOM 1045 C C . LEU A 1 131 ? -9.664 2.014 17.881 1.00 69.38 131 LEU A C 1
ATOM 1047 O O . LEU A 1 131 ? -9.873 2.294 19.062 1.00 69.38 131 LEU A O 1
ATOM 1051 N N . ILE A 1 132 ? -9.876 0.782 17.410 1.00 67.56 132 ILE A N 1
ATOM 1052 C CA . ILE A 1 132 ? -10.296 -0.331 18.265 1.00 67.56 132 ILE A CA 1
ATOM 1053 C C . ILE A 1 132 ? -9.058 -1.144 18.639 1.00 67.56 132 ILE A C 1
ATOM 1055 O O . ILE A 1 132 ? -8.623 -2.014 17.893 1.00 67.56 132 ILE A O 1
ATOM 1059 N N . VAL A 1 133 ? -8.513 -0.866 19.824 1.00 60.16 133 VAL A N 1
ATOM 1060 C CA . VAL A 1 133 ? -7.330 -1.556 20.384 1.00 60.16 133 VAL A CA 1
ATOM 1061 C C . VAL A 1 133 ? -7.620 -3.029 20.724 1.00 60.16 133 VAL A C 1
ATOM 1063 O O . VAL A 1 133 ? -6.715 -3.848 20.862 1.00 60.16 133 VAL A O 1
ATOM 1066 N N . LEU A 1 134 ? -8.896 -3.389 20.871 1.00 58.31 134 LEU A N 1
ATOM 1067 C CA . LEU A 1 134 ? -9.323 -4.763 21.113 1.00 58.31 134 LEU A CA 1
ATOM 1068 C C . LEU A 1 134 ? -9.163 -5.591 19.837 1.00 58.31 134 LEU A C 1
ATOM 1070 O O . LEU A 1 134 ? -9.970 -5.456 18.928 1.00 58.31 134 LEU A O 1
ATOM 1074 N N . GLY A 1 135 ? -8.185 -6.494 19.803 1.00 58.00 135 GLY A N 1
ATOM 1075 C CA . GLY A 1 135 ? -7.971 -7.393 18.673 1.00 58.00 135 GLY A CA 1
ATOM 1076 C C . GLY A 1 135 ? -6.512 -7.715 18.434 1.00 58.00 135 GLY A C 1
ATOM 1077 O O . GLY A 1 135 ? -5.649 -7.369 19.237 1.00 58.00 135 GLY A O 1
ATOM 1078 N N . ASN A 1 136 ? -6.256 -8.434 17.347 1.00 62.88 136 ASN A N 1
ATOM 1079 C CA . ASN A 1 136 ? -4.905 -8.671 16.865 1.00 62.88 136 ASN A CA 1
ATOM 1080 C C . ASN A 1 136 ? -4.781 -8.072 15.463 1.00 62.88 136 ASN A C 1
ATOM 1082 O O . ASN A 1 136 ? -5.508 -8.466 14.546 1.00 62.88 136 ASN A O 1
ATOM 1086 N N . ILE A 1 137 ? -3.887 -7.098 15.320 1.00 64.25 137 ILE A N 1
ATOM 1087 C CA . ILE A 1 137 ? -3.521 -6.477 14.045 1.00 64.25 137 ILE A CA 1
ATOM 1088 C C . ILE A 1 137 ? -2.360 -7.281 13.479 1.00 64.25 137 ILE A C 1
ATOM 1090 O O . ILE A 1 137 ? -1.344 -7.448 14.154 1.00 64.25 137 ILE A O 1
ATOM 1094 N N . SER A 1 138 ? -2.497 -7.788 12.255 1.00 61.09 138 SER A N 1
ATOM 1095 C CA . SER A 1 138 ? -1.339 -8.321 11.546 1.00 61.09 138 SER A CA 1
ATOM 1096 C C . SER A 1 138 ? -0.433 -7.168 11.126 1.00 61.09 138 SER A C 1
ATOM 1098 O O . SER A 1 138 ? -0.922 -6.110 10.730 1.00 61.09 138 SER A O 1
ATOM 1100 N N . ASN A 1 139 ? 0.880 -7.395 11.120 1.00 66.31 139 ASN A N 1
ATOM 1101 C CA . ASN A 1 139 ? 1.794 -6.484 10.434 1.00 66.31 139 ASN A CA 1
ATOM 1102 C C . ASN A 1 139 ? 1.341 -6.290 8.969 1.00 66.31 139 ASN A C 1
ATOM 1104 O O . ASN A 1 139 ? 0.763 -7.223 8.390 1.00 66.31 139 ASN A O 1
ATOM 1108 N N . PRO A 1 140 ? 1.554 -5.096 8.382 1.00 67.06 140 PRO A N 1
ATOM 1109 C CA . PRO A 1 140 ? 1.250 -4.851 6.978 1.00 67.06 140 PRO A CA 1
ATOM 1110 C C . PRO A 1 140 ? 2.074 -5.807 6.114 1.00 67.06 140 PRO A C 1
ATOM 1112 O O . PRO A 1 140 ? 3.297 -5.814 6.196 1.00 67.06 140 PRO A O 1
ATOM 1115 N N . GLN A 1 141 ? 1.399 -6.617 5.303 1.00 72.31 141 GLN A N 1
ATOM 1116 C CA . GLN A 1 141 ? 2.039 -7.489 4.324 1.00 72.31 141 GLN A CA 1
ATOM 1117 C C . GLN A 1 141 ? 2.279 -6.678 3.058 1.00 72.31 141 GLN A C 1
ATOM 1119 O O . GLN A 1 141 ? 1.319 -6.210 2.440 1.00 72.31 141 GLN A O 1
ATOM 1124 N N . ILE A 1 142 ? 3.544 -6.494 2.684 1.00 73.44 142 ILE A N 1
ATOM 1125 C CA . ILE A 1 142 ? 3.924 -5.665 1.535 1.00 73.44 142 ILE A CA 1
ATOM 1126 C C . ILE A 1 142 ? 4.556 -6.565 0.481 1.00 73.44 142 ILE A C 1
ATOM 1128 O O . ILE A 1 142 ? 5.671 -7.060 0.636 1.00 73.44 142 ILE A O 1
ATOM 1132 N N . GLN A 1 143 ? 3.827 -6.776 -0.608 1.00 74.62 143 GLN A N 1
ATOM 1133 C CA . GLN A 1 143 ? 4.289 -7.526 -1.765 1.00 74.62 143 GLN A CA 1
ATOM 1134 C C . GLN A 1 143 ? 4.717 -6.545 -2.852 1.00 74.62 143 GLN A C 1
ATOM 1136 O O . GLN A 1 143 ? 3.951 -5.680 -3.267 1.00 74.62 143 GLN A O 1
ATOM 1141 N N . VAL A 1 144 ? 5.964 -6.677 -3.298 1.00 69.69 144 VAL A N 1
ATOM 1142 C CA . VAL A 1 144 ? 6.543 -5.864 -4.370 1.00 69.69 144 VAL A CA 1
ATOM 1143 C C . VAL A 1 144 ? 6.945 -6.809 -5.493 1.00 69.69 144 VAL A C 1
ATOM 1145 O O . VAL A 1 144 ? 7.914 -7.556 -5.346 1.00 69.69 144 VAL A O 1
ATOM 1148 N N . ASP A 1 145 ? 6.203 -6.786 -6.597 1.00 70.44 145 ASP A N 1
ATOM 1149 C CA . ASP A 1 145 ? 6.524 -7.540 -7.805 1.00 70.44 145 ASP A CA 1
ATOM 1150 C C . ASP A 1 145 ? 7.268 -6.634 -8.792 1.00 70.44 145 ASP A C 1
ATOM 1152 O O . ASP A 1 145 ? 6.754 -5.633 -9.294 1.00 70.44 145 ASP A O 1
ATOM 1156 N N . ARG A 1 146 ? 8.543 -6.947 -9.021 1.00 70.88 146 ARG A N 1
ATOM 1157 C CA . ARG A 1 146 ? 9.457 -6.118 -9.809 1.00 70.88 146 ARG A CA 1
ATOM 1158 C C . ARG A 1 146 ? 9.532 -6.659 -11.237 1.00 70.88 146 ARG A C 1
ATOM 1160 O O . ARG A 1 146 ? 10.354 -7.519 -11.542 1.00 70.88 146 ARG A O 1
ATOM 1167 N N . GLY A 1 147 ? 8.714 -6.106 -12.125 1.00 64.69 147 GLY A N 1
ATOM 1168 C CA . GLY A 1 147 ? 8.730 -6.409 -13.553 1.00 64.69 147 GLY A CA 1
ATOM 1169 C C . GLY A 1 147 ? 9.798 -5.649 -14.356 1.00 64.69 147 GLY A C 1
ATOM 1170 O O . GLY A 1 147 ? 10.486 -4.748 -13.872 1.00 64.69 147 GLY A O 1
ATOM 1171 N N . PHE A 1 148 ? 9.915 -6.001 -15.643 1.00 66.19 148 PHE A N 1
ATOM 1172 C CA . PHE A 1 148 ? 10.828 -5.343 -16.593 1.00 66.19 148 PHE A CA 1
ATOM 1173 C C . PHE A 1 148 ? 10.391 -3.914 -16.969 1.00 66.19 148 PHE A C 1
ATOM 1175 O O . PHE A 1 148 ? 11.236 -3.040 -17.173 1.00 66.19 148 PHE A O 1
ATOM 1182 N N . LEU A 1 149 ? 9.076 -3.686 -17.071 1.00 68.69 149 LEU A N 1
ATOM 1183 C CA . LEU A 1 149 ? 8.477 -2.414 -17.502 1.00 68.69 149 LEU A CA 1
ATOM 1184 C C . LEU A 1 149 ? 8.019 -1.527 -16.338 1.00 68.69 149 LEU A C 1
ATOM 1186 O O . LEU A 1 149 ? 7.744 -0.349 -16.552 1.00 68.69 149 LEU A O 1
ATOM 1190 N N . GLY A 1 150 ? 7.941 -2.078 -15.130 1.00 66.06 150 GLY A N 1
ATOM 1191 C CA . GLY A 1 150 ? 7.442 -1.395 -13.946 1.00 66.06 150 GLY A CA 1
ATOM 1192 C C . GLY A 1 150 ? 7.396 -2.322 -12.745 1.00 66.06 150 GLY A C 1
ATOM 1193 O O . GLY A 1 150 ? 7.770 -3.488 -12.834 1.00 66.06 150 GLY A O 1
ATOM 1194 N N . THR A 1 151 ? 7.008 -1.778 -11.600 1.00 72.62 151 THR A N 1
ATOM 1195 C CA . THR A 1 151 ? 6.927 -2.508 -10.334 1.00 72.62 151 THR A CA 1
ATOM 1196 C C . THR A 1 151 ? 5.512 -2.401 -9.785 1.00 72.62 151 THR A C 1
ATOM 1198 O O . THR A 1 151 ? 5.017 -1.293 -9.588 1.00 72.62 151 THR A O 1
ATOM 1201 N N . ASP A 1 152 ? 4.879 -3.541 -9.542 1.00 75.44 152 ASP A N 1
ATOM 1202 C CA . ASP A 1 152 ? 3.589 -3.637 -8.875 1.00 75.44 152 ASP A CA 1
ATOM 1203 C C . ASP A 1 152 ? 3.806 -3.704 -7.362 1.00 75.44 152 ASP A C 1
ATOM 1205 O O . ASP A 1 152 ? 4.644 -4.458 -6.863 1.00 75.44 152 ASP A O 1
ATOM 1209 N N . VAL A 1 153 ? 3.057 -2.897 -6.619 1.00 77.31 153 VAL A N 1
ATOM 1210 C CA . VAL A 1 153 ? 3.093 -2.858 -5.158 1.00 77.31 153 VAL A CA 1
ATOM 1211 C C . VAL A 1 153 ? 1.696 -3.157 -4.632 1.00 77.31 153 VAL A C 1
ATOM 1213 O O . VAL A 1 153 ? 0.751 -2.407 -4.881 1.00 77.31 153 VAL A O 1
ATOM 1216 N N . GLU A 1 154 ? 1.574 -4.243 -3.874 1.00 79.06 154 GLU A N 1
ATOM 1217 C CA . GLU A 1 154 ? 0.368 -4.627 -3.147 1.00 79.06 154 GLU A CA 1
ATOM 1218 C C . GLU A 1 154 ? 0.640 -4.561 -1.643 1.00 79.06 154 GLU A C 1
ATOM 1220 O O . GLU A 1 154 ? 1.499 -5.264 -1.109 1.00 79.06 154 GLU A O 1
ATOM 1225 N N . VAL A 1 155 ? -0.123 -3.727 -0.941 1.00 77.06 155 VAL A N 1
ATOM 1226 C CA . VAL A 1 155 ? -0.083 -3.631 0.521 1.00 77.06 155 VAL A CA 1
ATOM 1227 C C . VAL A 1 155 ? -1.379 -4.190 1.074 1.00 77.06 155 VAL A C 1
ATOM 1229 O O . VAL A 1 155 ? -2.450 -3.680 0.757 1.00 77.06 155 VAL A O 1
ATOM 1232 N N . THR A 1 156 ? -1.293 -5.219 1.915 1.00 77.25 156 THR A N 1
ATOM 1233 C CA . THR A 1 156 ? -2.442 -5.822 2.599 1.00 77.25 156 THR A CA 1
ATOM 1234 C C . THR A 1 156 ? -2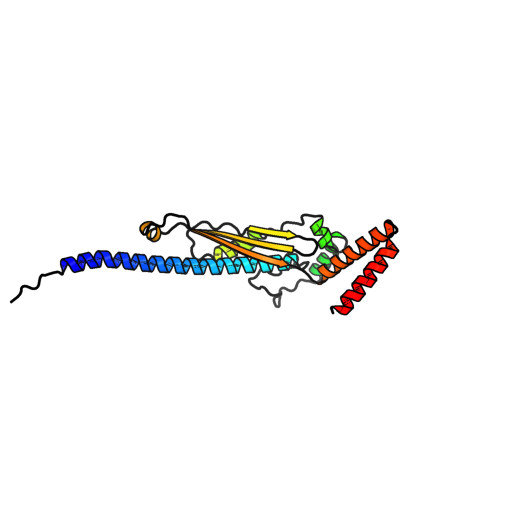.309 -5.671 4.109 1.00 77.25 156 THR A C 1
ATOM 1236 O O . THR A 1 156 ? -1.328 -6.103 4.710 1.00 77.25 156 THR A O 1
ATOM 1239 N N . ILE A 1 157 ? -3.336 -5.115 4.746 1.00 76.56 157 ILE A N 1
ATOM 1240 C CA . ILE A 1 157 ? -3.448 -5.006 6.201 1.00 76.56 157 ILE A CA 1
ATOM 1241 C C . ILE A 1 157 ? -4.652 -5.831 6.651 1.00 76.56 157 ILE A C 1
ATOM 1243 O O . ILE A 1 157 ? -5.751 -5.685 6.112 1.00 76.56 157 ILE A O 1
ATOM 1247 N N . THR A 1 158 ? -4.457 -6.702 7.645 1.00 75.75 158 THR A N 1
ATOM 1248 C CA . THR A 1 158 ? -5.538 -7.501 8.232 1.00 75.75 158 THR A CA 1
ATOM 1249 C C . THR A 1 158 ? -5.679 -7.192 9.716 1.00 75.75 158 THR A C 1
ATOM 1251 O O . THR A 1 158 ? -4.743 -7.348 10.496 1.00 75.75 158 THR A O 1
ATOM 1254 N N . HIS A 1 159 ? -6.878 -6.799 10.133 1.00 73.94 159 HIS A N 1
ATOM 1255 C CA . HIS A 1 159 ? -7.206 -6.570 11.529 1.00 73.94 159 HIS A CA 1
ATOM 1256 C C . HIS A 1 159 ? -8.306 -7.523 12.005 1.00 73.94 159 HIS A C 1
ATOM 1258 O O . HIS A 1 159 ? -9.415 -7.532 11.473 1.00 73.94 159 HIS A O 1
ATOM 1264 N N . SER A 1 160 ? -8.004 -8.336 13.020 1.00 73.38 160 SER A N 1
ATOM 1265 C CA . SER A 1 160 ? -8.958 -9.263 13.629 1.00 73.38 160 SER A CA 1
ATOM 1266 C C . SER A 1 160 ? -9.520 -8.688 14.926 1.00 73.38 160 SER A C 1
ATOM 1268 O O . SER A 1 160 ? -8.818 -8.613 15.935 1.00 73.38 160 SER A O 1
ATOM 1270 N N . LEU A 1 161 ? -10.812 -8.372 14.921 1.00 72.62 161 LEU A N 1
ATOM 1271 C CA . LEU A 1 161 ? -11.558 -7.800 16.036 1.00 72.62 161 LEU A CA 1
ATOM 1272 C C . LEU A 1 161 ? -12.368 -8.878 16.783 1.00 72.62 161 LEU A C 1
ATOM 1274 O O . LEU A 1 161 ? -13.130 -9.637 16.167 1.00 72.62 161 LEU A O 1
ATOM 1278 N N . PRO A 1 162 ? -12.267 -8.953 18.122 1.00 67.62 162 PRO A N 1
ATOM 1279 C CA . PRO A 1 162 ? -13.108 -9.818 18.922 1.00 67.62 162 PRO A CA 1
ATOM 1280 C C . PRO A 1 162 ? -14.513 -9.219 18.997 1.00 67.62 162 PRO A C 1
ATOM 1282 O O . PRO A 1 162 ? -14.687 -8.024 19.229 1.00 67.62 162 PRO A O 1
ATOM 1285 N N . VAL A 1 163 ? -15.531 -10.067 18.852 1.00 70.19 163 VAL A N 1
ATOM 1286 C CA . VAL A 1 163 ? -16.925 -9.615 18.889 1.00 70.19 163 VAL A CA 1
ATOM 1287 C C . VAL A 1 163 ? -17.274 -9.053 20.277 1.00 70.19 163 VAL A C 1
ATOM 1289 O O . VAL A 1 163 ? -17.134 -9.783 21.271 1.00 70.19 163 VAL A O 1
ATOM 1292 N N . PRO A 1 164 ? -17.782 -7.811 20.368 1.00 71.06 164 PRO A N 1
ATOM 1293 C CA . PRO A 1 164 ? -18.278 -7.233 21.612 1.00 71.06 164 PRO A CA 1
ATOM 1294 C C . PRO A 1 164 ? -19.383 -8.072 22.251 1.00 71.06 164 PRO A C 1
ATOM 1296 O O . PRO A 1 164 ? -20.220 -8.660 21.565 1.00 71.06 164 PRO A O 1
ATOM 1299 N N . GLY A 1 165 ? -19.450 -8.060 23.585 1.00 72.06 165 GLY A N 1
ATOM 1300 C CA . GLY A 1 165 ? -20.471 -8.799 24.340 1.00 72.06 165 GLY A CA 1
ATOM 1301 C C . GLY A 1 165 ? -21.910 -8.434 23.957 1.00 72.06 165 GLY A C 1
ATOM 1302 O O . GLY A 1 165 ? -22.771 -9.307 23.932 1.00 72.06 165 GLY A O 1
ATOM 1303 N N . VAL A 1 166 ? -22.157 -7.176 23.575 1.00 72.12 166 VAL A N 1
ATOM 1304 C CA . VAL A 1 166 ? -23.477 -6.708 23.115 1.00 72.12 166 VAL A CA 1
ATOM 1305 C C . VAL A 1 166 ? -23.876 -7.365 21.788 1.00 72.12 166 VAL A C 1
ATOM 1307 O O . VAL A 1 166 ? -25.014 -7.790 21.633 1.00 72.12 166 VAL A O 1
ATOM 1310 N N . LEU A 1 167 ? -22.935 -7.520 20.853 1.00 73.88 167 LEU A N 1
ATOM 1311 C CA . LEU A 1 167 ? -23.182 -8.191 19.574 1.00 73.88 167 LEU A CA 1
ATOM 1312 C C . LEU A 1 167 ? -23.371 -9.704 19.756 1.00 73.88 167 LEU A C 1
ATOM 1314 O O . LEU A 1 167 ? -24.262 -10.281 19.137 1.00 73.88 167 LEU A O 1
ATOM 1318 N N . LYS A 1 168 ? -22.628 -10.324 20.684 1.00 77.38 168 LYS A N 1
ATOM 1319 C CA . LYS A 1 168 ? -22.861 -11.722 21.096 1.00 77.38 168 LYS A CA 1
ATOM 1320 C C . LYS A 1 168 ? -24.255 -11.923 21.685 1.00 77.38 168 LYS A C 1
ATOM 1322 O O . LYS A 1 168 ? -24.934 -12.880 21.329 1.00 77.38 168 LYS A O 1
ATOM 1327 N N . TYR A 1 169 ? -24.701 -11.000 22.536 1.00 71.62 169 TYR A N 1
ATOM 1328 C CA . TYR A 1 169 ? -26.048 -11.016 23.111 1.00 71.62 169 TYR A CA 1
ATOM 1329 C C . TYR A 1 169 ? -27.146 -10.882 22.041 1.00 71.62 169 TYR A C 1
ATOM 1331 O O . TYR A 1 169 ? -28.192 -11.514 22.151 1.00 71.62 169 TYR A O 1
ATOM 1339 N N . LEU A 1 170 ? -26.882 -10.133 20.966 1.00 73.00 170 LEU A N 1
ATOM 1340 C CA . LEU A 1 170 ? -27.762 -10.008 19.796 1.00 73.00 170 LEU A CA 1
ATOM 1341 C C . LEU A 1 170 ? -27.657 -11.191 18.809 1.00 73.00 170 LEU A C 1
ATOM 1343 O O . LEU A 1 170 ? -28.260 -11.152 17.740 1.00 73.00 170 LEU A O 1
ATOM 1347 N N . GLY A 1 171 ? -26.916 -12.251 19.152 1.00 74.44 171 GLY A N 1
ATOM 1348 C CA . GLY A 1 171 ? -26.806 -13.478 18.358 1.00 74.44 171 GLY A CA 1
ATOM 1349 C C . GLY A 1 171 ? -25.620 -13.525 17.390 1.00 74.44 171 GLY A C 1
ATOM 1350 O O . GLY A 1 171 ? -25.431 -14.536 16.711 1.00 74.44 171 GLY A O 1
ATOM 1351 N N . TYR A 1 172 ? -24.774 -12.494 17.343 1.00 71.50 172 TYR A N 1
ATOM 1352 C CA . TYR A 1 172 ? -23.614 -12.451 16.454 1.00 71.50 172 TYR A CA 1
ATOM 1353 C C . TYR A 1 172 ? -22.383 -13.091 17.116 1.00 71.50 172 TYR A C 1
ATOM 1355 O O . TYR A 1 172 ? -21.822 -12.555 18.068 1.00 71.50 172 TYR A O 1
ATOM 1363 N N . HIS A 1 173 ? -21.963 -14.258 16.622 1.00 66.88 173 HIS A N 1
ATOM 1364 C CA . HIS A 1 173 ? -20.888 -15.063 17.229 1.00 66.88 173 HIS A CA 1
ATOM 1365 C C . HIS A 1 173 ? -19.626 -15.181 16.361 1.00 66.88 173 HIS A C 1
ATOM 1367 O O . HIS A 1 173 ? -18.611 -15.696 16.831 1.00 66.88 173 HIS A O 1
ATOM 1373 N N . GLN A 1 174 ? -19.668 -14.723 15.108 1.00 65.88 174 GLN A N 1
ATOM 1374 C CA . GLN A 1 174 ? -18.536 -14.817 14.186 1.00 65.88 174 GLN A CA 1
ATOM 1375 C C . GLN A 1 174 ? -17.542 -13.681 14.434 1.00 65.88 174 GLN A C 1
ATOM 1377 O O . GLN A 1 174 ? -17.939 -12.524 14.528 1.00 65.88 174 GLN A O 1
ATOM 1382 N N . GLY A 1 175 ? -16.251 -14.011 14.541 1.00 65.94 175 GLY A N 1
ATOM 1383 C CA . GLY A 1 175 ? -15.181 -13.014 14.636 1.00 65.94 175 GLY A CA 1
ATOM 1384 C C . GLY A 1 175 ? -15.225 -12.038 13.459 1.00 65.94 175 GLY A C 1
ATOM 1385 O O . GLY A 1 175 ? -15.532 -12.435 12.336 1.00 65.94 175 GLY A O 1
ATOM 1386 N N . MET A 1 176 ? -14.938 -10.763 13.715 1.00 69.25 176 MET A N 1
ATOM 1387 C CA . MET A 1 176 ? -14.888 -9.748 12.667 1.00 69.25 176 MET A CA 1
ATOM 1388 C C . MET A 1 176 ? -13.448 -9.632 12.179 1.00 69.25 176 MET A C 1
ATOM 1390 O O . MET A 1 176 ? -12.550 -9.344 12.964 1.00 69.25 176 MET A O 1
ATOM 1394 N N . THR A 1 177 ? -13.220 -9.876 10.891 1.00 72.94 177 THR A N 1
ATOM 1395 C CA . THR A 1 177 ? -11.915 -9.647 10.260 1.00 72.94 177 THR A CA 1
ATOM 1396 C C . THR A 1 177 ? -12.074 -8.563 9.215 1.00 72.94 177 THR A C 1
ATOM 1398 O O . THR A 1 177 ? -12.931 -8.650 8.340 1.00 72.94 177 THR A O 1
ATOM 1401 N N . LEU A 1 178 ? -11.274 -7.517 9.353 1.00 75.50 178 LEU A N 1
ATOM 1402 C CA . LEU A 1 178 ? -11.206 -6.406 8.429 1.00 75.50 178 LEU A CA 1
ATOM 1403 C C . LEU A 1 178 ? -9.934 -6.576 7.606 1.00 75.50 178 LEU A C 1
ATOM 1405 O O . LEU A 1 178 ? -8.836 -6.582 8.160 1.00 75.50 178 LEU A O 1
ATOM 1409 N N . ARG A 1 179 ? -10.082 -6.761 6.297 1.00 80.19 179 ARG A N 1
ATOM 1410 C CA . ARG A 1 179 ? -8.963 -6.892 5.364 1.00 80.19 179 ARG A CA 1
ATOM 1411 C C . ARG A 1 179 ? -9.022 -5.737 4.385 1.00 80.19 179 ARG A C 1
ATOM 1413 O O . ARG A 1 179 ? -10.007 -5.602 3.666 1.00 80.19 179 ARG A O 1
ATOM 1420 N N . VAL A 1 180 ? -7.954 -4.955 4.339 1.00 79.38 180 VAL A N 1
ATOM 1421 C CA . VAL A 1 180 ? -7.818 -3.828 3.421 1.00 79.38 180 VAL A CA 1
ATOM 1422 C C . VAL A 1 180 ? -6.589 -4.050 2.553 1.00 79.38 180 VAL A C 1
ATOM 1424 O O . VAL A 1 180 ? -5.546 -4.464 3.056 1.00 79.38 180 VAL A O 1
ATOM 1427 N N . ALA A 1 181 ? -6.730 -3.813 1.250 1.00 81.12 181 ALA A N 1
ATOM 1428 C CA . ALA A 1 181 ? -5.652 -3.945 0.281 1.00 81.12 181 ALA A CA 1
ATOM 1429 C C . ALA A 1 181 ? -5.569 -2.692 -0.599 1.00 81.12 181 ALA A C 1
ATOM 1431 O O . ALA A 1 181 ? -6.596 -2.165 -1.030 1.00 81.12 181 ALA A O 1
ATOM 1432 N N . ALA A 1 182 ? -4.351 -2.230 -0.863 1.00 78.25 182 ALA A N 1
ATOM 1433 C CA . ALA A 1 182 ? -4.065 -1.133 -1.776 1.00 78.25 182 ALA A CA 1
ATOM 1434 C C . ALA A 1 182 ? -3.080 -1.600 -2.852 1.00 78.25 182 ALA A C 1
ATOM 1436 O O . ALA A 1 182 ? -2.068 -2.228 -2.541 1.00 78.25 182 ALA A O 1
ATOM 1437 N N . TYR A 1 183 ? -3.391 -1.266 -4.103 1.00 80.88 183 TYR A N 1
ATOM 1438 C CA . TYR A 1 183 ? -2.598 -1.608 -5.280 1.00 80.88 183 TYR A CA 1
ATOM 1439 C C . TYR A 1 183 ? -2.059 -0.334 -5.908 1.00 80.88 183 TYR A C 1
ATOM 1441 O O . TYR A 1 183 ? -2.811 0.623 -6.108 1.00 80.88 183 TYR A O 1
ATOM 1449 N N . ASN A 1 184 ? -0.774 -0.325 -6.236 1.00 78.62 184 ASN A N 1
ATOM 1450 C CA . ASN A 1 184 ? -0.161 0.783 -6.944 1.00 78.62 184 ASN A CA 1
ATOM 1451 C C . ASN A 1 184 ? 0.876 0.265 -7.944 1.00 78.62 184 ASN A C 1
ATOM 1453 O O . ASN A 1 184 ? 1.641 -0.648 -7.639 1.00 78.62 184 ASN A O 1
ATOM 1457 N N . TYR A 1 185 ? 0.875 0.846 -9.142 1.00 76.75 185 TYR A N 1
ATOM 1458 C CA . TYR A 1 185 ? 1.817 0.506 -10.198 1.00 76.75 185 TYR A CA 1
ATOM 1459 C C . TYR A 1 185 ? 2.820 1.637 -10.356 1.00 76.75 185 TYR A C 1
ATOM 1461 O O . TYR A 1 185 ? 2.463 2.781 -10.646 1.00 76.75 185 TYR A O 1
ATOM 1469 N N . SER A 1 186 ? 4.089 1.303 -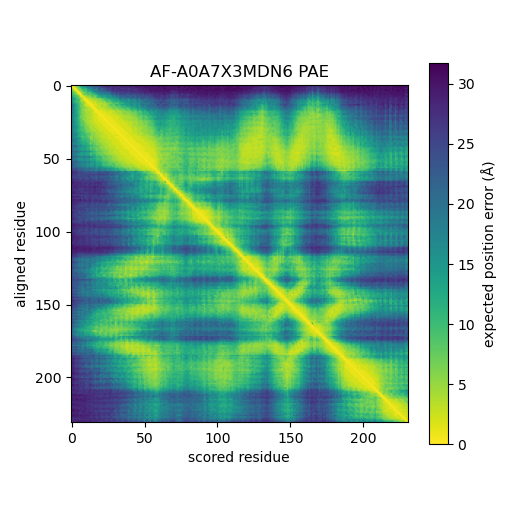10.169 1.00 76.00 186 SER A N 1
ATOM 1470 C CA . SER A 1 186 ? 5.175 2.262 -10.165 1.00 76.00 186 SER A CA 1
ATOM 1471 C C . SER A 1 186 ? 6.023 2.161 -11.423 1.00 76.00 186 SER A C 1
ATOM 1473 O O . SER A 1 186 ? 6.640 1.128 -11.703 1.00 76.00 186 SER A O 1
ATOM 1475 N N . VAL A 1 187 ? 6.094 3.268 -12.166 1.00 71.94 187 VAL A N 1
ATOM 1476 C CA . VAL A 1 187 ? 6.956 3.419 -13.341 1.00 71.94 187 VAL A CA 1
ATOM 1477 C C . VAL A 1 187 ? 7.649 4.768 -13.312 1.00 71.94 187 VAL A C 1
ATOM 1479 O O . VAL A 1 187 ? 7.020 5.812 -13.161 1.00 71.94 187 VAL A O 1
ATOM 1482 N N . ASN A 1 188 ? 8.960 4.740 -13.532 1.00 73.31 188 ASN A N 1
ATOM 1483 C CA . ASN A 1 188 ? 9.724 5.929 -13.869 1.00 73.31 188 ASN A CA 1
ATOM 1484 C C . ASN A 1 188 ? 9.764 6.064 -15.404 1.00 73.31 188 ASN A C 1
ATOM 1486 O O . ASN A 1 188 ? 10.280 5.153 -16.058 1.00 73.31 188 ASN A O 1
ATOM 1490 N N . PRO A 1 189 ? 9.258 7.165 -15.994 1.00 73.81 189 PRO A N 1
ATOM 1491 C CA . PRO A 1 189 ? 9.210 7.340 -17.447 1.00 73.81 189 PRO A CA 1
ATOM 1492 C C . PRO A 1 189 ? 10.577 7.198 -18.126 1.00 73.81 189 PRO A C 1
ATOM 1494 O O . PRO A 1 189 ? 10.680 6.600 -19.194 1.00 73.81 189 PRO A O 1
ATOM 1497 N N . SER A 1 190 ? 11.640 7.694 -17.491 1.00 74.31 190 SER A N 1
ATOM 1498 C CA . SER A 1 190 ? 13.000 7.612 -18.029 1.00 74.31 190 SER A CA 1
ATOM 1499 C C . SER A 1 190 ? 13.521 6.174 -18.045 1.00 74.31 190 SER A C 1
ATOM 1501 O O . SER A 1 190 ? 14.162 5.759 -19.010 1.00 74.31 190 SER A O 1
ATOM 1503 N N . GLU A 1 191 ? 13.219 5.392 -17.005 1.00 70.94 191 GLU A N 1
ATOM 1504 C CA . GLU A 1 191 ? 13.560 3.963 -16.968 1.00 70.94 191 GLU A CA 1
ATOM 1505 C C . GLU A 1 191 ? 12.713 3.159 -17.955 1.00 70.94 191 GLU A C 1
ATOM 1507 O O . GLU A 1 191 ? 13.233 2.254 -18.598 1.00 70.94 191 GLU A O 1
ATOM 1512 N N . PHE A 1 192 ? 11.438 3.512 -18.128 1.00 77.56 192 PHE A N 1
ATOM 1513 C CA . PHE A 1 192 ? 10.573 2.884 -19.123 1.00 77.56 192 PHE A CA 1
ATOM 1514 C C . PHE A 1 192 ? 11.132 3.059 -20.537 1.00 77.56 192 PHE A C 1
ATOM 1516 O O . PHE A 1 192 ? 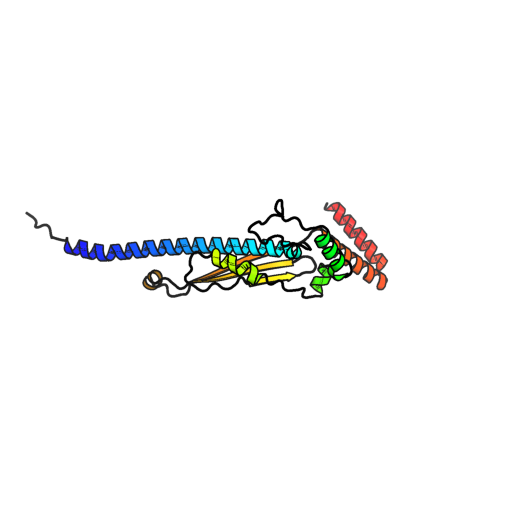11.322 2.070 -21.241 1.00 77.56 192 PHE A O 1
ATOM 1523 N N . VAL A 1 193 ? 11.469 4.294 -20.930 1.00 80.31 193 VAL A N 1
ATOM 1524 C CA . VAL A 1 193 ? 12.064 4.573 -22.247 1.00 80.31 193 VAL A CA 1
ATOM 1525 C C . VAL A 1 193 ? 13.378 3.814 -22.415 1.00 80.31 193 VAL A C 1
ATOM 1527 O O . VAL A 1 193 ? 13.565 3.157 -23.433 1.00 80.31 193 VAL A O 1
ATOM 1530 N N . ARG A 1 194 ? 14.256 3.821 -21.403 1.00 76.31 194 ARG A N 1
ATOM 1531 C CA . ARG A 1 194 ? 15.530 3.086 -21.439 1.00 76.31 194 ARG A CA 1
ATOM 1532 C C . ARG A 1 194 ? 15.333 1.570 -21.580 1.00 76.31 194 ARG A C 1
ATOM 1534 O O . ARG A 1 194 ? 16.069 0.933 -22.327 1.00 76.31 194 ARG A O 1
ATOM 1541 N N . SER A 1 195 ? 14.365 0.982 -20.875 1.00 77.38 195 SER A N 1
ATOM 1542 C CA . SER A 1 195 ? 14.048 -0.449 -20.984 1.00 77.38 195 SER A CA 1
ATOM 1543 C C . SER A 1 195 ? 13.473 -0.801 -22.358 1.00 77.38 195 SER A C 1
ATOM 1545 O O . SER A 1 195 ? 13.849 -1.824 -22.929 1.00 77.38 195 SER A O 1
ATOM 1547 N N . VAL A 1 196 ? 12.590 0.036 -22.911 1.00 80.88 196 VAL A N 1
ATOM 1548 C CA . VAL A 1 196 ? 12.029 -0.164 -24.258 1.00 80.88 196 VAL A CA 1
ATOM 1549 C C . VAL A 1 196 ? 13.114 -0.042 -25.330 1.00 80.88 196 VAL A C 1
ATOM 1551 O O . VAL A 1 196 ? 13.186 -0.900 -26.207 1.00 80.88 196 VAL A O 1
ATOM 1554 N N . ASP A 1 197 ? 13.984 0.964 -25.230 1.00 81.38 197 ASP A N 1
ATOM 1555 C CA . ASP A 1 197 ? 15.112 1.173 -26.145 1.00 81.38 197 ASP A CA 1
ATOM 1556 C C . ASP A 1 197 ? 16.075 -0.019 -26.119 1.00 81.38 197 ASP A C 1
ATOM 1558 O O . ASP A 1 197 ? 16.388 -0.606 -27.151 1.00 81.38 197 ASP A O 1
ATOM 1562 N N . LEU A 1 198 ? 16.426 -0.498 -24.922 1.00 79.69 198 LEU A N 1
ATOM 1563 C CA . LEU A 1 198 ? 17.266 -1.682 -24.784 1.00 79.69 198 LEU A CA 1
ATOM 1564 C C . LEU A 1 198 ? 16.608 -2.938 -25.367 1.00 79.69 198 LEU A C 1
ATOM 1566 O O . LEU A 1 198 ? 17.286 -3.751 -25.998 1.00 79.69 198 LEU A O 1
ATOM 1570 N N . ALA A 1 199 ? 15.299 -3.120 -25.178 1.00 80.06 199 ALA A N 1
ATOM 1571 C CA . ALA A 1 199 ? 14.577 -4.230 -25.792 1.00 80.06 199 ALA A CA 1
ATOM 1572 C C . ALA A 1 199 ? 14.610 -4.137 -27.328 1.00 80.06 199 ALA A C 1
ATOM 1574 O O . ALA A 1 199 ? 14.862 -5.145 -27.992 1.00 80.06 199 ALA A O 1
ATOM 1575 N N . ALA A 1 200 ? 14.416 -2.941 -27.890 1.00 81.12 200 ALA A N 1
ATOM 1576 C CA . ALA A 1 200 ? 14.511 -2.700 -29.327 1.00 81.12 200 ALA A CA 1
ATOM 1577 C C . ALA A 1 200 ? 15.928 -2.981 -29.861 1.00 81.12 200 ALA A C 1
ATOM 1579 O O . ALA A 1 200 ? 16.087 -3.703 -30.849 1.00 81.12 200 ALA A O 1
ATOM 1580 N N . ASP A 1 201 ? 16.962 -2.509 -29.165 1.00 82.50 201 ASP A N 1
ATOM 1581 C CA . ASP A 1 201 ? 18.365 -2.761 -29.500 1.00 82.50 201 ASP A CA 1
ATOM 1582 C C . ASP A 1 201 ? 18.728 -4.245 -29.418 1.00 82.50 201 ASP A C 1
ATOM 1584 O O . ASP A 1 201 ? 19.422 -4.776 -30.291 1.00 82.50 201 ASP A O 1
ATOM 1588 N N . PHE A 1 202 ? 18.223 -4.955 -28.409 1.00 81.38 202 PHE A N 1
ATOM 1589 C CA . PHE A 1 202 ? 18.434 -6.391 -28.264 1.00 81.38 202 PHE A CA 1
ATOM 1590 C C . PHE A 1 202 ? 17.785 -7.180 -29.406 1.00 81.38 202 PHE A C 1
ATOM 1592 O O . PHE A 1 202 ? 18.412 -8.079 -29.976 1.00 81.38 202 PHE A O 1
ATOM 1599 N N . VAL A 1 203 ? 16.558 -6.819 -29.796 1.00 80.25 203 VAL A N 1
ATOM 1600 C CA . VAL A 1 203 ? 15.879 -7.415 -30.955 1.00 80.25 203 VAL A CA 1
ATOM 1601 C C . VAL A 1 203 ? 16.651 -7.115 -32.242 1.00 80.25 203 VAL A C 1
ATOM 1603 O O . VAL A 1 203 ? 16.903 -8.035 -33.020 1.00 80.25 203 VAL A O 1
ATOM 1606 N N . SER A 1 204 ? 17.101 -5.874 -32.440 1.00 79.44 204 SER A N 1
ATOM 1607 C CA . SER A 1 204 ? 17.943 -5.478 -33.577 1.00 79.44 204 SER A CA 1
ATOM 1608 C C . SER A 1 204 ? 19.241 -6.293 -33.633 1.00 79.44 204 SER A C 1
ATOM 1610 O O . SER A 1 204 ? 19.611 -6.820 -34.686 1.00 79.44 204 SER A O 1
ATOM 1612 N N . TYR A 1 205 ? 19.908 -6.484 -32.492 1.00 81.50 205 TYR A N 1
ATOM 1613 C CA . TYR A 1 205 ? 21.118 -7.299 -32.381 1.00 81.50 205 TYR A CA 1
ATOM 1614 C C . TYR A 1 205 ? 20.868 -8.770 -32.746 1.00 81.50 205 TYR A C 1
ATOM 1616 O O . TYR A 1 205 ? 21.625 -9.346 -33.533 1.00 81.50 205 TYR A O 1
ATOM 1624 N N . ILE A 1 206 ? 19.795 -9.375 -32.225 1.00 81.81 206 ILE A N 1
ATOM 1625 C CA . ILE A 1 206 ? 19.390 -10.746 -32.566 1.00 81.81 206 ILE A CA 1
ATOM 1626 C C . ILE A 1 206 ? 19.118 -10.859 -34.068 1.00 81.81 206 ILE A C 1
ATOM 1628 O O . ILE A 1 206 ? 19.698 -11.718 -34.732 1.00 81.81 206 ILE A O 1
ATOM 1632 N N . MET A 1 207 ? 18.293 -9.974 -34.627 1.00 77.56 207 MET A N 1
ATOM 1633 C CA . MET A 1 207 ? 17.923 -10.000 -36.045 1.00 77.56 207 MET A CA 1
ATOM 1634 C C . MET A 1 207 ? 19.145 -9.854 -36.957 1.00 77.56 207 MET A C 1
ATOM 1636 O O . MET A 1 207 ? 19.270 -10.592 -37.935 1.00 77.56 207 MET A O 1
ATOM 1640 N N . LYS A 1 208 ? 20.098 -8.982 -36.602 1.00 81.56 208 LYS A N 1
ATOM 1641 C CA . LYS A 1 208 ? 21.386 -8.862 -37.302 1.00 81.56 208 LYS A CA 1
ATOM 1642 C C . LYS A 1 208 ? 22.199 -10.152 -37.231 1.00 81.56 208 LYS A C 1
ATOM 1644 O O . LYS A 1 208 ? 22.710 -10.606 -38.251 1.00 81.56 208 LYS A O 1
ATOM 1649 N N . LYS A 1 209 ? 22.280 -10.783 -36.057 1.00 82.38 209 LYS A N 1
ATOM 1650 C CA . LYS A 1 209 ? 23.041 -12.026 -35.854 1.00 82.38 209 LYS A CA 1
ATOM 1651 C C . LYS A 1 209 ? 22.455 -13.224 -36.611 1.00 82.38 209 LYS A C 1
ATOM 1653 O O . LYS A 1 209 ? 23.209 -14.095 -37.031 1.00 82.38 209 LYS A O 1
ATOM 1658 N N . PHE A 1 210 ? 21.138 -13.251 -36.816 1.00 82.62 210 PHE A N 1
ATOM 1659 C CA . PHE A 1 210 ? 20.446 -14.276 -37.607 1.00 82.62 210 PHE A CA 1
ATOM 1660 C C . PHE A 1 210 ? 20.337 -13.943 -39.107 1.00 82.62 210 PHE A C 1
ATOM 1662 O O . PHE A 1 210 ? 19.717 -14.701 -39.848 1.00 82.62 210 PHE A O 1
ATOM 1669 N N . GLY A 1 211 ? 20.936 -12.840 -39.578 1.00 78.06 211 GLY A N 1
ATOM 1670 C CA . GLY A 1 211 ? 20.903 -12.449 -40.994 1.00 78.06 211 GLY A CA 1
ATOM 1671 C C . GLY A 1 211 ? 19.538 -11.943 -41.477 1.00 78.06 211 GLY A C 1
ATOM 1672 O O . GLY A 1 211 ? 19.268 -11.946 -42.673 1.00 78.06 211 GLY A O 1
ATOM 1673 N N . LEU A 1 212 ? 18.670 -11.513 -40.558 1.00 77.00 212 LEU A N 1
ATOM 1674 C CA . LEU A 1 212 ? 17.315 -11.009 -40.820 1.00 77.00 212 LEU A CA 1
ATOM 1675 C C . LEU A 1 212 ? 17.220 -9.476 -40.709 1.00 77.00 212 LEU A C 1
ATOM 1677 O O . LEU A 1 212 ? 16.117 -8.937 -40.614 1.00 77.00 212 LEU A O 1
ATOM 1681 N N . ALA A 1 213 ? 18.356 -8.772 -40.722 1.00 72.06 213 ALA A N 1
ATOM 1682 C CA . ALA A 1 213 ? 18.427 -7.317 -40.558 1.00 72.06 213 ALA A CA 1
ATOM 1683 C C . ALA A 1 213 ? 17.512 -6.563 -41.542 1.00 72.06 213 ALA A C 1
ATOM 1685 O O . ALA A 1 213 ? 16.694 -5.752 -41.118 1.00 72.06 213 ALA A O 1
ATOM 1686 N N . ASP A 1 214 ? 17.539 -6.934 -42.826 1.00 71.25 214 ASP A N 1
ATOM 1687 C CA . ASP A 1 214 ? 16.735 -6.282 -43.873 1.00 71.25 214 ASP A CA 1
ATOM 1688 C C . ASP A 1 214 ? 15.216 -6.420 -43.652 1.00 71.25 214 ASP A C 1
ATOM 1690 O O . ASP A 1 214 ? 14.424 -5.591 -44.108 1.00 71.25 214 ASP A O 1
ATOM 1694 N N . ASN A 1 215 ? 14.783 -7.484 -42.966 1.00 71.38 215 ASN A N 1
ATOM 1695 C CA . ASN A 1 215 ? 13.377 -7.702 -42.623 1.00 71.38 215 ASN A CA 1
ATOM 1696 C C . ASN A 1 215 ? 12.973 -6.909 -41.375 1.00 71.38 215 ASN A C 1
ATOM 1698 O O . ASN A 1 215 ? 11.833 -6.448 -41.296 1.00 71.38 215 ASN A O 1
ATOM 1702 N N . TYR A 1 216 ? 13.900 -6.728 -40.431 1.00 71.44 216 TYR A N 1
ATOM 1703 C CA . TYR A 1 216 ? 13.699 -5.891 -39.253 1.00 71.44 216 TYR A CA 1
ATOM 1704 C C . TYR A 1 216 ? 13.570 -4.413 -39.633 1.00 71.44 216 TYR A C 1
ATOM 1706 O O . TYR A 1 216 ? 12.617 -3.767 -39.207 1.00 71.44 216 TYR A O 1
ATOM 1714 N N . ASP A 1 217 ? 14.431 -3.903 -40.516 1.00 75.25 217 ASP A N 1
ATOM 1715 C CA . ASP A 1 217 ? 14.382 -2.500 -40.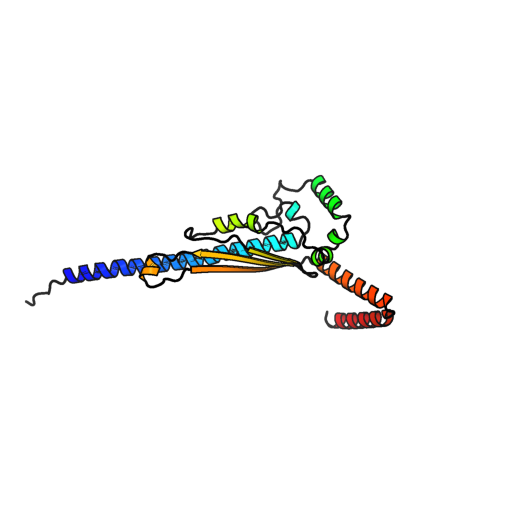949 1.00 75.25 217 ASP A CA 1
ATOM 1716 C C . ASP A 1 217 ? 13.068 -2.178 -41.680 1.00 75.25 217 ASP A C 1
ATOM 1718 O O . ASP A 1 217 ? 12.423 -1.165 -41.411 1.00 75.25 217 ASP A O 1
ATOM 1722 N N . LYS A 1 218 ? 12.588 -3.099 -42.529 1.00 77.56 218 LYS A N 1
ATOM 1723 C CA . LYS A 1 218 ? 11.264 -2.985 -43.171 1.00 77.56 218 LYS A CA 1
ATOM 1724 C C . LYS A 1 218 ? 10.109 -3.037 -42.171 1.00 77.56 218 LYS A C 1
ATOM 1726 O O . LYS A 1 218 ? 9.086 -2.386 -42.386 1.00 77.56 218 LYS A O 1
ATOM 1731 N N . PHE A 1 219 ? 10.224 -3.846 -41.118 1.00 76.56 219 PHE A N 1
ATOM 1732 C CA . PHE A 1 219 ? 9.221 -3.918 -40.056 1.00 76.56 219 PHE A CA 1
ATOM 1733 C C . PHE A 1 219 ? 9.195 -2.622 -39.235 1.00 76.56 219 PHE A C 1
ATOM 1735 O O . PHE A 1 219 ? 8.118 -2.077 -38.985 1.00 76.56 219 PHE A O 1
ATOM 1742 N N . TRP A 1 220 ? 10.368 -2.090 -38.890 1.00 77.00 220 TRP A N 1
ATOM 1743 C CA . TRP A 1 220 ? 10.524 -0.822 -38.185 1.00 77.00 220 TRP A CA 1
ATOM 1744 C C . TRP A 1 220 ? 9.951 0.349 -38.990 1.00 77.00 220 TRP A C 1
ATOM 1746 O O . TRP A 1 220 ? 9.139 1.115 -38.479 1.00 77.00 220 TRP A O 1
ATOM 1756 N N . GLU A 1 221 ? 10.264 0.429 -40.287 1.00 81.12 221 GLU A N 1
ATOM 1757 C CA . GLU A 1 221 ? 9.738 1.465 -41.183 1.00 81.12 221 GLU A CA 1
ATOM 1758 C C . GLU A 1 221 ? 8.204 1.414 -41.296 1.00 81.12 221 GLU A C 1
ATOM 1760 O O . GLU A 1 221 ? 7.535 2.449 -41.282 1.00 81.12 221 GLU A O 1
ATOM 1765 N N . LYS A 1 222 ? 7.621 0.209 -41.372 1.00 77.06 222 LYS A N 1
ATOM 1766 C CA . LYS A 1 222 ? 6.160 0.039 -41.365 1.00 77.06 222 LYS A CA 1
ATOM 1767 C C . LYS A 1 222 ? 5.536 0.454 -40.039 1.00 77.06 222 LYS A C 1
ATOM 1769 O O . LYS A 1 222 ? 4.469 1.057 -40.050 1.00 77.06 222 LYS A O 1
ATOM 1774 N N . THR A 1 223 ? 6.190 0.138 -38.928 1.00 76.50 223 THR A N 1
ATOM 1775 C CA . THR A 1 223 ? 5.708 0.489 -37.589 1.00 76.50 223 THR A CA 1
ATOM 1776 C C . THR A 1 223 ? 5.715 2.003 -37.397 1.00 76.50 223 THR A C 1
ATOM 1778 O O . THR A 1 223 ? 4.694 2.553 -37.000 1.00 76.50 223 THR A O 1
ATOM 1781 N N . ASN A 1 224 ? 6.791 2.691 -37.796 1.00 77.88 224 ASN A N 1
ATOM 1782 C CA . ASN A 1 224 ? 6.871 4.155 -37.741 1.00 77.88 224 ASN A CA 1
ATOM 1783 C C . ASN A 1 224 ? 5.816 4.829 -38.624 1.00 77.88 224 ASN A C 1
ATOM 1785 O O . ASN A 1 224 ? 5.138 5.737 -38.162 1.00 77.88 224 ASN A O 1
ATOM 1789 N N . LYS A 1 225 ? 5.585 4.332 -39.849 1.00 82.38 225 LYS A N 1
ATOM 1790 C CA . LYS A 1 225 ? 4.512 4.858 -40.716 1.00 82.38 225 LYS A CA 1
ATOM 1791 C C . LYS A 1 225 ? 3.122 4.736 -40.094 1.00 82.38 225 LYS A C 1
ATOM 1793 O O . LYS A 1 225 ? 2.274 5.581 -40.344 1.00 82.38 225 LYS A O 1
ATOM 1798 N N . VAL A 1 226 ? 2.866 3.668 -39.337 1.00 74.81 226 VAL A N 1
ATOM 1799 C CA . VAL A 1 226 ? 1.598 3.488 -38.615 1.00 74.81 226 VAL A CA 1
ATOM 1800 C C . VAL A 1 226 ? 1.540 4.392 -37.385 1.00 74.81 226 VAL A C 1
ATOM 1802 O O . VAL A 1 226 ? 0.484 4.949 -37.107 1.00 74.81 226 VAL A O 1
ATOM 1805 N N . LEU A 1 227 ? 2.655 4.577 -36.676 1.00 71.69 227 LEU A N 1
ATOM 1806 C CA . LEU A 1 227 ? 2.737 5.477 -35.526 1.00 71.69 227 LEU A CA 1
ATOM 1807 C C . LEU A 1 227 ? 2.445 6.932 -35.930 1.00 71.69 227 LEU A C 1
ATOM 1809 O O . LEU A 1 227 ? 1.619 7.576 -35.294 1.00 71.69 227 LEU A O 1
ATOM 1813 N N . ASP A 1 228 ? 3.033 7.391 -37.039 1.00 80.00 228 ASP A N 1
ATOM 1814 C CA . ASP A 1 228 ? 2.814 8.723 -37.627 1.00 80.00 228 ASP A CA 1
ATOM 1815 C C . ASP A 1 228 ? 1.370 8.948 -38.117 1.00 80.00 228 ASP A C 1
ATOM 1817 O O . ASP A 1 228 ? 0.969 10.079 -38.368 1.00 80.00 228 ASP A O 1
ATOM 1821 N N . LEU A 1 229 ? 0.588 7.879 -38.307 1.00 76.50 229 LEU A N 1
ATOM 1822 C CA . LEU A 1 229 ? -0.834 7.960 -38.665 1.00 76.50 229 LEU A CA 1
ATOM 1823 C C . LEU A 1 229 ? -1.758 8.010 -37.439 1.00 76.50 229 LEU A C 1
ATOM 1825 O O . LEU A 1 229 ? -2.935 8.337 -37.590 1.00 76.50 229 L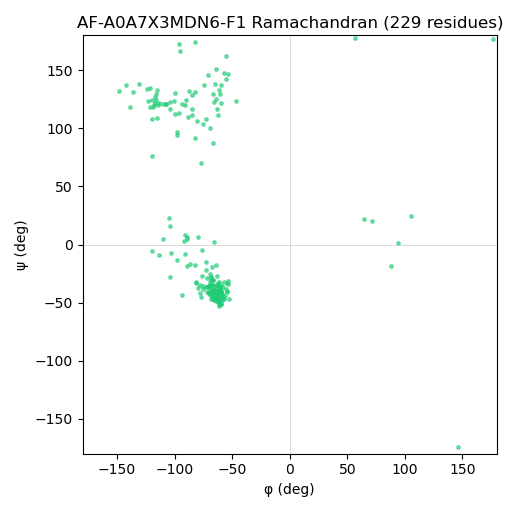EU A O 1
ATOM 1829 N N . ILE A 1 230 ? -1.265 7.605 -36.266 1.00 71.38 230 ILE A N 1
ATOM 1830 C CA . ILE A 1 230 ? -2.045 7.484 -35.025 1.00 71.38 230 ILE A CA 1
ATOM 1831 C C . ILE A 1 230 ? -1.754 8.651 -34.063 1.00 71.38 230 ILE A C 1
ATOM 1833 O O . ILE A 1 230 ? -2.629 8.995 -33.266 1.00 71.38 230 ILE A O 1
ATOM 1837 N N . LEU A 1 231 ? -0.558 9.243 -34.134 1.00 51.41 231 LEU A N 1
ATOM 1838 C CA . LEU A 1 231 ? -0.169 10.482 -33.444 1.00 51.41 231 LEU A CA 1
ATOM 1839 C C . LEU A 1 231 ? -0.591 11.727 -34.234 1.00 51.41 231 LEU A C 1
ATOM 1841 O O . LEU A 1 231 ? -0.978 12.715 -33.569 1.00 51.41 231 LEU A O 1
#

Solvent-accessible surface area (backbone atoms only — not comparable to full-atom values): 13194 Å² total; per-residue (Å²): 133,85,81,77,78,83,53,68,66,57,55,52,55,49,48,67,52,48,52,58,50,53,51,47,52,52,52,50,53,52,52,51,53,50,50,55,53,34,53,53,40,51,42,50,50,28,44,50,51,20,51,53,52,27,47,45,73,40,39,88,59,32,71,84,67,57,62,64,81,60,97,55,92,66,96,71,50,69,97,82,60,65,81,52,70,68,61,53,50,54,51,51,64,72,43,68,81,40,68,46,63,73,40,44,36,57,31,40,63,76,33,91,64,85,80,72,71,56,37,68,70,50,33,59,58,58,59,70,50,46,77,70,76,66,55,54,70,51,66,43,45,71,47,74,49,60,44,59,74,36,32,42,25,41,20,39,38,42,38,39,34,69,66,51,70,66,47,42,72,74,68,48,80,69,72,45,73,49,76,42,75,24,80,37,80,21,66,36,71,71,58,38,52,52,44,52,50,50,50,51,51,51,50,52,50,50,33,48,75,72,73,39,40,76,59,50,54,53,49,51,53,53,49,50,58,51,48,70,72,74,108

pLDDT: mean 71.78, std 9.16, range [42.41, 87.88]